Protein AF-A0A444R5M2-F1 (afdb_monomer_lite)

Secondary structure (DSSP, 8-state):
--GGGHHHHHHHHHHHHHHHHHHHT-GGGSPPPPTTS-HHHHHHHHHHHHHHHHHHHHHHHHHHHHTTSTTHHHHHHIIIIIHHHHHHHSSHHHHHHHHHHHHHHHHTTS-HHHHHHHHHHHHHHHHHHHHHHHHHHHSSSTT-S--SSIIIIIIHHS-TTTGGGHHHHHHHHHHH---HHHHHHHHHHHHHHHTT--HHHHHHTTTTT-HHHHHHHHHHHHHHHHHHHHHHHTTSSPPP-S---TTS-HHHHHHHHTTS-HHHHHHHHHHHHHHHHHHHHHHHHHHHHHHHHS--

InterPro domains:
  IPR003352 Phosphotransferase system, EIIC [PF02378] (2-221)
  IPR004501 Phosphotransferase system, EIIC component, type 3 [PS51105] (1-282)
  IPR004501 Phosphotransferase system, EIIC component, type 3 [TIGR00410] (1-292)
  IPR051088 Bacterial PTS System Sugar-Specific EIIC/EIIB [PTHR33989] (1-293)

Organism: Escherichia coli (NCBI:txid562)

Sequence (296 aa):
LGAQGLFVAVIVALITSEIFCRLARNPKITITMPAAVPPAVARSFKVLLPIFFVMVFFSALNYCLTLISPAGLNDLIYTLIQTPLKHMGTNIFAVIILGAVGNFLWVLGIHGPNTTSAIRETVFSEANLENLSWAAQHGTTWGAPYPITWTSINDAFANCGGSGMTLGLLLAIFIASKRAEYRDLAKMSFIPGIFNINEPIMFGLPIVLNPIMMVPFIMVPIVNCAIGYFFVSMEIIPPVAYAVPWTTPGPLIAFLGTGGNWLALLVGFLCLGVATMIYLPFVIAANKVNNMATNG

Radius of gyration: 24.86 Å; chains: 1; bounding box: 56×57×75 Å

pLDDT: mean 91.13, std 9.5, range [36.03, 98.75]

Structure (mmCIF, N/CA/C/O backbone):
data_AF-A0A444R5M2-F1
#
_entry.id   AF-A0A444R5M2-F1
#
loop_
_atom_site.group_PDB
_atom_site.id
_atom_site.type_symbol
_atom_site.label_atom_id
_atom_site.label_alt_id
_atom_site.label_comp_id
_atom_site.label_asym_id
_atom_site.label_entity_id
_atom_site.label_seq_id
_atom_site.pdbx_PDB_ins_code
_atom_site.Cartn_x
_atom_site.Cartn_y
_atom_site.Cartn_z
_atom_site.occupancy
_atom_site.B_iso_or_equiv
_atom_site.auth_seq_id
_atom_site.auth_comp_id
_atom_site.auth_asym_id
_atom_site.auth_atom_id
_atom_site.pdbx_PDB_model_num
ATOM 1 N N . LEU A 1 1 ? 9.682 -8.314 -19.759 1.00 57.78 1 LEU A N 1
ATOM 2 C CA . LEU A 1 1 ? 8.274 -7.902 -19.526 1.00 57.78 1 LEU A CA 1
ATOM 3 C C . LEU A 1 1 ? 7.810 -8.592 -18.247 1.00 57.78 1 LEU A C 1
ATOM 5 O O . LEU A 1 1 ? 8.114 -9.766 -18.102 1.00 57.78 1 LEU A O 1
ATOM 9 N N . GLY A 1 2 ? 7.179 -7.874 -17.314 1.00 73.81 2 GLY A N 1
ATOM 10 C CA . GLY A 1 2 ? 6.857 -8.361 -15.959 1.00 73.81 2 GLY A CA 1
ATOM 11 C C . GLY A 1 2 ? 7.386 -7.426 -14.862 1.00 73.81 2 GLY A C 1
ATOM 12 O O . GLY A 1 2 ? 8.025 -6.420 -15.175 1.00 73.81 2 GLY A O 1
ATOM 13 N N . ALA A 1 3 ? 7.149 -7.755 -13.587 1.00 72.38 3 ALA A N 1
ATOM 14 C CA . ALA A 1 3 ? 7.541 -6.911 -12.448 1.00 72.38 3 ALA A CA 1
ATOM 15 C C . ALA A 1 3 ? 9.063 -6.670 -12.345 1.00 72.38 3 ALA A C 1
ATOM 17 O O . ALA A 1 3 ? 9.498 -5.606 -11.917 1.00 72.38 3 ALA A O 1
ATOM 18 N N . GLN A 1 4 ? 9.879 -7.609 -12.829 1.00 70.88 4 GLN A N 1
ATOM 19 C CA . GLN A 1 4 ? 11.341 -7.472 -12.911 1.00 70.88 4 GLN A CA 1
ATOM 20 C C . GLN A 1 4 ? 11.818 -6.414 -13.919 1.00 70.88 4 GLN A C 1
ATOM 22 O O . GLN A 1 4 ? 12.955 -5.963 -13.869 1.00 70.88 4 GLN A O 1
ATOM 27 N N . GLY A 1 5 ? 10.957 -6.005 -14.855 1.00 76.62 5 GLY A N 1
ATOM 28 C CA . GLY A 1 5 ? 11.278 -4.979 -15.847 1.00 76.62 5 GLY A CA 1
ATOM 29 C C . GLY A 1 5 ? 10.765 -3.586 -15.490 1.00 76.62 5 GLY A C 1
ATOM 30 O O . GLY A 1 5 ? 10.976 -2.667 -16.274 1.00 76.62 5 GLY A O 1
ATOM 31 N N . LEU A 1 6 ? 10.061 -3.412 -14.365 1.00 79.94 6 LEU A N 1
ATOM 32 C CA . LEU A 1 6 ? 9.356 -2.163 -14.046 1.00 79.94 6 LEU A CA 1
ATOM 33 C C . LEU A 1 6 ? 10.337 -1.008 -13.793 1.00 79.94 6 LEU A C 1
ATOM 35 O O . LEU A 1 6 ? 10.179 0.065 -14.373 1.00 79.94 6 LEU A O 1
ATOM 39 N N . PHE A 1 7 ? 11.405 -1.243 -13.023 1.00 80.44 7 PHE A N 1
ATOM 40 C CA . PHE A 1 7 ? 12.461 -0.245 -12.810 1.00 80.44 7 PHE A CA 1
ATOM 41 C C . PHE A 1 7 ? 13.196 0.112 -14.101 1.00 80.44 7 PHE A C 1
ATOM 43 O O . PHE A 1 7 ? 13.411 1.291 -14.388 1.00 80.44 7 PHE A O 1
ATOM 50 N N . VAL A 1 8 ? 13.539 -0.900 -14.905 1.00 85.19 8 VAL A N 1
ATOM 51 C CA . VAL A 1 8 ? 14.171 -0.698 -16.214 1.00 85.19 8 VAL A CA 1
ATOM 52 C C . VAL A 1 8 ? 13.268 0.151 -17.099 1.00 85.19 8 VAL A C 1
ATOM 54 O O . VAL A 1 8 ? 13.732 1.123 -17.686 1.00 85.19 8 VAL A O 1
ATOM 57 N N . ALA A 1 9 ? 11.975 -0.171 -17.154 1.00 85.38 9 ALA A N 1
ATOM 58 C CA . ALA A 1 9 ? 11.003 0.551 -17.957 1.00 85.38 9 ALA A CA 1
ATOM 59 C C . ALA A 1 9 ? 10.903 2.022 -17.541 1.00 85.38 9 ALA A C 1
ATOM 61 O O . ALA A 1 9 ? 10.935 2.882 -18.414 1.00 85.38 9 ALA A O 1
ATOM 62 N N . VAL A 1 10 ? 10.853 2.329 -16.239 1.00 86.44 10 VAL A N 1
ATOM 63 C CA . VAL A 1 10 ? 10.807 3.718 -15.749 1.00 86.44 10 VAL A CA 1
ATOM 64 C C . VAL A 1 10 ? 12.077 4.483 -16.132 1.00 86.44 10 VAL A C 1
ATOM 66 O O . VAL A 1 10 ? 11.990 5.554 -16.734 1.00 86.44 10 VAL A O 1
ATOM 69 N N . ILE A 1 11 ? 13.259 3.931 -15.840 1.00 86.88 11 ILE A N 1
ATOM 70 C CA . ILE A 1 11 ? 14.545 4.590 -16.121 1.00 86.88 11 ILE A CA 1
ATOM 71 C C . ILE A 1 11 ? 14.724 4.796 -17.628 1.00 86.88 11 ILE A C 1
ATOM 73 O O . ILE A 1 11 ? 15.005 5.908 -18.083 1.00 86.88 11 ILE A O 1
ATOM 77 N N . VAL A 1 12 ? 14.521 3.739 -18.417 1.00 89.75 12 VAL A N 1
ATOM 78 C CA . VAL A 1 12 ? 14.667 3.787 -19.872 1.00 89.75 12 VAL A CA 1
ATOM 79 C C . VAL A 1 12 ? 13.627 4.719 -20.479 1.00 89.75 12 VAL A C 1
ATOM 81 O O . VAL A 1 12 ? 14.005 5.517 -21.329 1.00 89.75 12 VAL A O 1
ATOM 84 N N . ALA A 1 13 ? 12.364 4.707 -20.042 1.00 91.06 13 ALA A N 1
ATOM 85 C CA . ALA A 1 13 ? 11.338 5.607 -20.574 1.00 91.06 13 ALA A CA 1
ATOM 86 C C . ALA A 1 13 ? 11.661 7.083 -20.307 1.00 91.06 13 ALA A C 1
ATOM 88 O O . ALA A 1 13 ? 11.519 7.901 -21.219 1.00 91.06 13 ALA A O 1
ATOM 89 N N . LEU A 1 14 ? 12.136 7.427 -19.104 1.00 92.62 14 LEU A N 1
ATOM 90 C CA . LEU A 1 14 ? 12.527 8.799 -18.763 1.00 92.62 14 LEU A CA 1
ATOM 91 C C . LEU A 1 14 ? 13.710 9.271 -19.615 1.00 92.62 14 LEU A C 1
ATOM 93 O O . LEU A 1 14 ? 13.630 10.318 -20.260 1.00 92.62 14 LEU A O 1
ATOM 97 N N . ILE A 1 15 ? 14.780 8.473 -19.680 1.00 93.25 15 ILE A N 1
ATOM 98 C CA . ILE A 1 15 ? 15.984 8.814 -20.451 1.00 93.25 15 ILE A CA 1
ATOM 99 C C . ILE A 1 15 ? 15.666 8.866 -21.951 1.00 93.25 15 ILE A C 1
ATOM 101 O O . ILE A 1 15 ? 16.047 9.814 -22.635 1.00 93.25 15 ILE A O 1
ATOM 105 N N . THR A 1 16 ? 14.925 7.881 -22.464 1.00 94.25 16 THR A N 1
ATOM 106 C CA . THR A 1 16 ? 14.499 7.814 -23.870 1.00 94.25 16 THR A CA 1
ATOM 107 C C . THR A 1 16 ? 13.677 9.034 -24.248 1.00 94.25 16 THR A C 1
ATOM 109 O O . THR A 1 16 ? 13.954 9.657 -25.271 1.00 94.25 16 THR A O 1
ATOM 112 N N . SER A 1 17 ? 12.698 9.404 -23.419 1.00 94.31 17 SER A N 1
ATOM 113 C CA . SER A 1 17 ? 11.833 10.557 -23.678 1.00 94.31 17 SER A CA 1
ATOM 114 C C . SER A 1 17 ? 12.624 11.861 -23.683 1.00 94.31 17 SER A C 1
ATOM 116 O O . SER A 1 17 ? 12.424 12.687 -24.575 1.00 94.31 17 SER A O 1
ATOM 118 N N . GLU A 1 18 ? 13.558 12.032 -22.745 1.00 94.69 18 GLU A N 1
ATOM 119 C CA . GLU A 1 18 ? 14.403 13.225 -22.668 1.00 94.69 18 GLU A CA 1
ATOM 120 C C . GLU A 1 18 ? 15.340 13.338 -23.881 1.00 94.69 18 GLU A C 1
ATOM 122 O O . GLU A 1 18 ? 15.385 14.385 -24.536 1.00 94.69 18 GLU A O 1
ATOM 127 N N . ILE A 1 19 ? 16.039 12.254 -24.243 1.00 94.50 19 ILE A N 1
ATOM 128 C CA . ILE A 1 19 ? 16.914 12.221 -25.427 1.00 94.50 19 ILE A CA 1
ATOM 129 C C . ILE A 1 19 ? 16.092 12.489 -26.690 1.00 94.50 19 ILE A C 1
ATOM 131 O O . ILE A 1 19 ? 16.454 13.354 -27.491 1.00 94.50 19 ILE A O 1
ATOM 135 N N . PHE A 1 20 ? 14.961 11.800 -26.853 1.00 95.50 20 PHE A N 1
ATOM 136 C CA . PHE A 1 20 ? 14.073 11.982 -27.996 1.00 95.50 20 PHE A CA 1
ATOM 137 C C . PHE A 1 20 ? 13.593 13.432 -28.116 1.00 95.50 20 PHE A C 1
ATOM 139 O O . PHE A 1 20 ? 13.702 14.022 -29.191 1.00 95.50 20 PHE A O 1
ATOM 146 N N . CYS A 1 21 ? 13.116 14.039 -27.023 1.00 94.31 21 CYS A N 1
ATOM 147 C CA . CYS A 1 21 ? 12.635 15.420 -27.029 1.00 94.31 21 CYS A CA 1
ATOM 148 C C . CYS A 1 21 ? 13.740 16.410 -27.411 1.00 94.31 21 CYS A C 1
ATOM 150 O O . CYS A 1 21 ? 13.487 17.340 -28.182 1.00 94.31 21 CYS A O 1
ATOM 152 N N . ARG A 1 22 ? 14.966 16.212 -26.914 1.00 93.75 22 ARG A N 1
ATOM 153 C CA . ARG A 1 22 ? 16.117 17.053 -27.278 1.00 93.75 22 ARG A CA 1
ATOM 154 C C . ARG A 1 22 ? 16.478 16.917 -28.755 1.00 93.75 22 ARG A C 1
ATOM 156 O O . ARG A 1 22 ? 16.666 17.932 -29.424 1.00 93.75 22 ARG A O 1
ATOM 163 N N . LEU A 1 23 ? 16.525 15.692 -29.281 1.00 93.94 23 LEU A N 1
ATOM 164 C CA . LEU A 1 23 ? 16.842 15.444 -30.691 1.00 93.94 23 LEU A CA 1
ATOM 165 C C . LEU A 1 23 ? 15.744 15.963 -31.626 1.00 93.94 23 LEU A C 1
ATOM 167 O O . LEU A 1 23 ? 16.047 16.615 -32.621 1.00 93.94 23 LEU A O 1
ATOM 171 N N . ALA A 1 24 ? 14.472 15.755 -31.283 1.00 92.38 24 ALA A N 1
ATO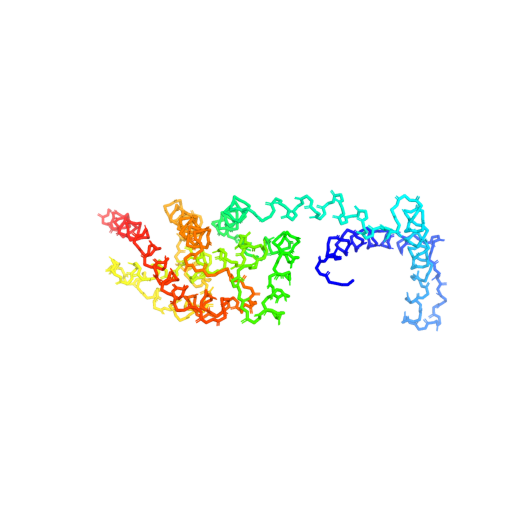M 172 C CA . ALA A 1 24 ? 13.331 16.205 -32.079 1.00 92.38 24 ALA A CA 1
ATOM 173 C C . ALA A 1 24 ? 13.171 17.737 -32.118 1.00 92.38 24 ALA A C 1
ATOM 175 O O . ALA A 1 24 ? 12.519 18.270 -33.020 1.00 92.38 24 ALA A O 1
ATOM 176 N N . ARG A 1 25 ? 13.758 18.455 -31.152 1.00 91.75 25 ARG A N 1
ATOM 177 C CA . ARG A 1 25 ? 13.830 19.926 -31.138 1.00 91.75 25 ARG A CA 1
ATOM 178 C C . ARG A 1 25 ? 15.045 20.473 -31.889 1.00 91.75 25 ARG A C 1
ATOM 180 O O . ARG A 1 25 ? 15.089 21.672 -32.145 1.00 91.75 25 ARG A O 1
ATOM 187 N N . ASN A 1 26 ? 16.017 19.632 -32.245 1.00 92.69 26 ASN A N 1
ATOM 188 C CA . ASN A 1 26 ? 17.215 20.064 -32.951 1.00 92.69 26 ASN A CA 1
ATOM 189 C C . ASN A 1 26 ? 16.977 20.072 -34.473 1.00 92.69 26 ASN A C 1
ATOM 191 O O . ASN A 1 26 ? 16.919 18.999 -35.076 1.00 92.69 26 ASN A O 1
ATOM 195 N N . PRO A 1 27 ? 16.922 21.246 -35.130 1.00 87.25 27 PRO A N 1
ATOM 196 C CA . PRO A 1 27 ? 16.632 21.332 -36.561 1.00 87.25 27 PRO A CA 1
ATOM 197 C C . PRO A 1 27 ? 17.674 20.622 -37.436 1.00 87.25 27 PRO A C 1
ATOM 199 O O . PRO A 1 27 ? 17.353 20.213 -38.547 1.00 87.25 27 PRO A O 1
ATOM 202 N N . LYS A 1 28 ? 18.904 20.425 -36.938 1.00 89.88 28 LYS A N 1
ATOM 203 C CA . LYS A 1 28 ? 19.973 19.713 -37.662 1.00 89.88 28 LYS A CA 1
ATOM 204 C C . LYS A 1 28 ? 19.735 18.208 -37.769 1.00 89.88 28 LYS A C 1
ATOM 206 O O . LYS A 1 28 ? 20.371 17.548 -38.581 1.00 89.88 28 LYS A O 1
ATOM 211 N N . ILE A 1 29 ? 18.877 17.667 -36.909 1.00 88.56 29 ILE A N 1
ATOM 212 C CA . ILE A 1 29 ? 18.624 16.230 -36.783 1.00 88.56 29 ILE A CA 1
ATOM 213 C C . ILE A 1 29 ? 17.194 15.913 -37.239 1.00 88.56 29 ILE A C 1
ATOM 215 O O . ILE A 1 29 ? 16.784 14.767 -37.220 1.00 88.56 29 ILE A O 1
ATOM 219 N N . THR A 1 30 ? 16.421 16.896 -37.702 1.00 89.56 30 THR A N 1
ATOM 220 C CA . THR A 1 30 ? 15.057 16.688 -38.205 1.00 89.56 30 THR A CA 1
ATOM 221 C C . THR A 1 30 ? 14.992 16.814 -39.720 1.00 89.56 30 THR A C 1
ATOM 223 O O . THR A 1 30 ? 15.675 17.653 -40.301 1.00 89.56 30 THR A O 1
ATOM 226 N N . ILE A 1 31 ? 14.112 16.040 -40.355 1.00 90.81 31 ILE A N 1
ATOM 227 C CA . ILE A 1 31 ? 13.845 16.152 -41.794 1.00 90.81 31 ILE A CA 1
ATOM 228 C C . ILE A 1 31 ? 12.655 17.093 -42.006 1.00 90.81 31 ILE A C 1
ATOM 230 O O . ILE A 1 31 ? 11.544 16.812 -41.551 1.00 90.81 31 ILE A O 1
ATOM 234 N N . THR A 1 32 ? 12.883 18.205 -42.704 1.00 88.44 32 THR A N 1
ATOM 235 C CA . THR A 1 32 ? 11.836 19.176 -43.051 1.00 88.44 32 THR A CA 1
ATOM 236 C C . THR A 1 32 ? 11.251 18.842 -44.417 1.00 88.44 32 THR A C 1
ATOM 238 O O . THR A 1 32 ? 11.984 18.743 -45.397 1.00 88.44 32 THR A O 1
ATOM 241 N N . MET A 1 33 ? 9.929 18.687 -44.485 1.00 91.38 33 MET A N 1
ATOM 242 C CA . MET A 1 33 ? 9.217 18.419 -45.735 1.00 91.38 33 MET A CA 1
ATOM 243 C C . MET A 1 33 ? 8.706 19.711 -46.391 1.00 91.38 33 MET A C 1
ATOM 245 O O . MET A 1 33 ? 8.393 20.666 -45.676 1.00 91.38 33 MET A O 1
ATOM 249 N N . PRO A 1 34 ? 8.581 19.754 -47.732 1.00 92.06 34 PRO A N 1
ATOM 250 C CA . PRO A 1 34 ? 7.941 20.865 -48.434 1.00 92.06 34 PRO A CA 1
ATOM 251 C C . PRO A 1 34 ? 6.491 21.086 -47.986 1.00 92.06 34 PRO A C 1
ATOM 253 O O . PRO A 1 34 ? 5.802 20.143 -47.603 1.00 92.06 34 PRO A O 1
ATOM 256 N N . ALA A 1 35 ? 5.991 22.316 -48.132 1.00 90.31 35 ALA A N 1
ATOM 257 C CA . ALA A 1 35 ? 4.628 22.690 -47.731 1.00 90.31 35 ALA A CA 1
ATOM 258 C C . ALA A 1 35 ? 3.514 21.918 -48.470 1.00 90.31 35 ALA A C 1
ATOM 260 O O . ALA A 1 35 ? 2.398 21.828 -47.972 1.00 90.31 35 ALA A O 1
ATOM 261 N N . ALA A 1 36 ? 3.818 21.342 -49.639 1.00 93.38 36 ALA A N 1
ATOM 262 C CA . ALA A 1 36 ? 2.891 20.505 -50.400 1.00 93.38 36 ALA A CA 1
ATOM 263 C C . ALA A 1 36 ? 2.635 19.127 -49.754 1.00 93.38 36 ALA A C 1
ATOM 265 O O . ALA A 1 36 ? 1.693 18.435 -50.135 1.00 93.38 36 ALA A O 1
ATOM 266 N N . VAL A 1 37 ? 3.472 18.705 -48.797 1.00 93.06 37 VAL A N 1
ATOM 267 C CA . VAL A 1 37 ? 3.349 17.401 -48.137 1.00 93.06 37 VAL A CA 1
ATOM 268 C C . VAL A 1 37 ? 2.309 17.479 -47.012 1.00 93.06 37 VAL A C 1
ATOM 270 O O . VAL A 1 37 ? 2.411 18.360 -46.155 1.00 93.06 37 VAL A O 1
ATOM 273 N N . PRO A 1 38 ? 1.341 16.542 -46.945 1.00 94.75 38 PRO A N 1
ATOM 274 C CA . PRO A 1 38 ? 0.342 16.520 -45.883 1.00 94.75 38 PRO A CA 1
ATOM 275 C C . PRO A 1 38 ? 0.955 16.547 -44.467 1.00 94.75 38 PRO A C 1
ATOM 277 O O . PRO A 1 38 ? 1.943 15.844 -44.215 1.00 94.75 38 PRO A O 1
ATOM 280 N N . PRO A 1 39 ? 0.345 17.268 -43.502 1.00 91.38 39 PRO A N 1
ATOM 281 C CA . PRO A 1 39 ? 0.914 17.460 -42.163 1.00 91.38 39 PRO A CA 1
ATOM 282 C C . PRO A 1 39 ? 1.246 16.165 -41.410 1.00 91.38 39 PRO A C 1
ATOM 284 O O . PRO A 1 39 ? 2.248 16.099 -40.698 1.00 91.38 39 PRO A O 1
ATOM 287 N N . ALA A 1 40 ? 0.431 15.118 -41.579 1.00 91.25 40 ALA A N 1
ATOM 288 C CA . ALA A 1 40 ? 0.660 13.821 -40.944 1.00 91.25 40 ALA A CA 1
ATOM 289 C C . ALA A 1 40 ? 1.975 13.169 -41.413 1.00 91.25 40 ALA A C 1
ATOM 291 O O . ALA A 1 40 ? 2.743 12.671 -40.592 1.00 91.25 40 ALA A O 1
ATOM 292 N N . VAL A 1 41 ? 2.270 13.236 -42.715 1.00 91.44 41 VAL A N 1
ATOM 293 C CA . VAL A 1 41 ? 3.500 12.684 -43.305 1.00 91.44 41 VAL A CA 1
ATOM 294 C C . VAL A 1 41 ? 4.706 13.518 -42.877 1.00 91.44 41 VAL A C 1
ATOM 296 O O . VAL A 1 41 ? 5.702 12.967 -42.408 1.00 91.44 41 VAL A O 1
ATOM 299 N N . ALA A 1 42 ? 4.596 14.848 -42.945 1.00 90.94 42 ALA A N 1
ATOM 300 C CA . ALA A 1 42 ? 5.658 15.752 -42.506 1.00 90.94 42 ALA A CA 1
ATOM 301 C C . ALA A 1 42 ? 6.046 15.522 -41.032 1.00 90.94 42 ALA A C 1
ATOM 303 O O . ALA A 1 42 ? 7.233 15.507 -40.697 1.00 90.94 42 ALA A O 1
ATOM 304 N N . ARG A 1 43 ? 5.064 15.273 -40.151 1.00 90.31 43 ARG A N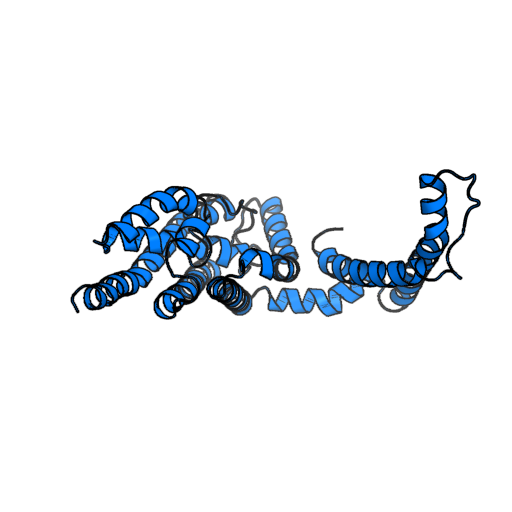 1
ATOM 305 C CA . ARG A 1 43 ? 5.306 14.979 -38.731 1.00 90.31 43 ARG A CA 1
ATOM 306 C C . ARG A 1 43 ? 6.109 13.692 -38.528 1.00 90.31 43 ARG A C 1
ATOM 308 O O . ARG A 1 43 ? 7.027 13.701 -37.711 1.00 90.31 43 ARG A O 1
ATOM 315 N N . SER A 1 44 ? 5.798 12.623 -39.260 1.00 92.56 44 SER A N 1
ATOM 316 C CA . SER A 1 44 ? 6.518 11.345 -39.160 1.00 92.56 44 SER A CA 1
ATOM 317 C C . SER A 1 44 ? 7.980 11.469 -39.598 1.00 92.56 44 SER A C 1
ATOM 319 O O . SER A 1 44 ? 8.875 11.016 -38.888 1.00 92.56 44 SER A O 1
ATOM 321 N N . PHE A 1 45 ? 8.249 12.150 -40.716 1.00 92.12 45 PHE A N 1
ATOM 322 C CA . PHE A 1 45 ? 9.624 12.350 -41.194 1.00 92.12 45 PHE A CA 1
ATOM 323 C C . PHE A 1 45 ? 10.444 13.271 -40.290 1.00 92.12 45 PHE A C 1
ATOM 325 O O . PHE A 1 45 ? 11.631 13.021 -40.077 1.00 92.12 45 PHE A O 1
ATOM 332 N N . LYS A 1 46 ? 9.813 14.286 -39.687 1.00 92.69 46 LYS A N 1
ATOM 333 C CA . LYS A 1 46 ? 10.480 15.182 -38.735 1.00 92.69 46 LYS A CA 1
ATOM 334 C C . LYS A 1 46 ? 11.127 14.418 -37.576 1.00 92.69 46 LYS A C 1
ATOM 336 O O . LYS A 1 46 ? 12.214 14.788 -37.144 1.00 92.69 46 LYS A O 1
ATOM 341 N N . VAL A 1 47 ? 10.477 13.360 -37.089 1.00 94.19 47 VAL A N 1
ATOM 342 C CA . VAL A 1 47 ? 10.944 12.564 -35.941 1.00 94.19 47 VAL A CA 1
ATOM 343 C C . VAL A 1 47 ? 11.708 11.295 -36.329 1.00 94.19 47 VAL A C 1
ATOM 345 O O . VAL A 1 47 ? 12.227 10.623 -35.443 1.00 94.19 47 VAL A O 1
ATOM 348 N N . LEU A 1 48 ? 11.846 10.989 -37.624 1.00 94.50 48 LEU A N 1
ATOM 349 C CA . LEU A 1 48 ? 12.472 9.755 -38.111 1.00 94.50 48 LEU A CA 1
ATOM 350 C C . LEU A 1 48 ? 13.919 9.585 -37.619 1.00 94.50 48 LEU A C 1
ATOM 352 O O . LEU A 1 48 ? 14.256 8.568 -37.016 1.00 94.50 48 LEU A O 1
ATOM 356 N N . LEU A 1 49 ? 14.764 10.593 -37.844 1.00 94.19 49 LEU A N 1
ATOM 357 C CA . LEU A 1 49 ? 16.161 10.587 -37.403 1.00 94.19 49 LEU A CA 1
ATOM 358 C C . LEU A 1 49 ? 16.295 10.603 -35.867 1.00 94.19 49 LEU A C 1
ATOM 360 O O . LEU A 1 49 ? 17.071 9.799 -35.352 1.00 94.19 49 LEU A O 1
ATOM 364 N N . PRO A 1 50 ? 15.534 11.418 -35.103 1.00 94.44 50 PRO A N 1
ATOM 365 C CA . PRO A 1 50 ? 15.492 11.312 -33.647 1.00 94.44 50 PRO A CA 1
ATOM 366 C C . PRO A 1 50 ? 15.179 9.897 -33.146 1.00 94.44 50 PRO A C 1
ATOM 368 O O . PRO A 1 50 ? 15.884 9.404 -32.269 1.00 94.44 50 PRO A O 1
ATOM 371 N N . ILE A 1 51 ? 14.173 9.224 -33.720 1.00 94.50 51 ILE A N 1
ATOM 372 C CA . ILE A 1 51 ? 13.830 7.836 -33.367 1.00 94.50 51 ILE A CA 1
ATOM 373 C C . ILE A 1 51 ? 14.998 6.902 -33.690 1.00 94.50 51 ILE A C 1
ATOM 375 O O . ILE A 1 51 ? 15.401 6.112 -32.838 1.00 94.50 51 ILE A O 1
ATOM 379 N N . PHE A 1 52 ? 15.574 7.013 -34.890 1.00 94.69 52 PHE A N 1
ATOM 380 C CA . PHE A 1 52 ? 16.718 6.204 -35.307 1.00 94.69 52 PHE A CA 1
ATOM 381 C C . PHE A 1 52 ? 17.897 6.323 -34.332 1.00 94.69 52 PHE A C 1
ATOM 383 O O . PHE A 1 52 ? 18.383 5.308 -33.839 1.00 94.69 52 PHE A O 1
ATOM 390 N N . PHE A 1 53 ? 18.322 7.543 -33.994 1.00 94.31 53 PHE A N 1
ATOM 391 C CA . PHE A 1 53 ? 19.452 7.754 -33.087 1.00 94.31 53 PHE A CA 1
ATOM 392 C C . PHE A 1 53 ? 19.181 7.240 -31.675 1.00 94.31 53 PHE A C 1
ATOM 394 O O . PHE A 1 53 ? 20.071 6.654 -31.066 1.00 94.31 53 PHE A O 1
ATOM 401 N N . VAL A 1 54 ? 17.958 7.409 -31.170 1.00 94.81 54 VAL A N 1
ATOM 402 C CA . VAL A 1 54 ? 17.546 6.845 -29.879 1.00 94.81 54 VAL A CA 1
ATOM 403 C C . VAL A 1 54 ? 17.625 5.316 -29.901 1.00 94.81 54 VAL A C 1
ATOM 405 O O . VAL A 1 54 ? 18.223 4.726 -29.002 1.00 94.81 54 VAL A O 1
ATOM 408 N N . MET A 1 55 ? 17.079 4.668 -30.936 1.00 94.31 55 MET A N 1
ATOM 409 C CA . MET A 1 55 ? 17.117 3.206 -31.064 1.00 94.31 55 MET A CA 1
ATOM 410 C C . MET A 1 55 ? 18.549 2.682 -31.168 1.00 94.31 55 MET A C 1
ATOM 412 O O . MET A 1 55 ? 18.898 1.724 -30.479 1.00 94.31 55 MET A O 1
ATOM 416 N N . VAL A 1 56 ? 19.387 3.318 -31.991 1.00 94.94 56 VAL A N 1
ATOM 417 C CA . VAL A 1 56 ? 20.801 2.946 -32.142 1.00 94.94 56 VAL A CA 1
ATOM 418 C C . VAL A 1 56 ? 21.550 3.135 -30.829 1.00 94.94 56 VAL A C 1
ATOM 420 O O . VAL A 1 56 ? 22.279 2.235 -30.424 1.00 94.94 56 VAL A O 1
ATOM 423 N N . PHE A 1 57 ? 21.339 4.253 -30.131 1.00 93.88 57 PHE A N 1
ATOM 424 C CA . PHE A 1 57 ? 21.973 4.521 -28.843 1.00 93.88 57 PHE A CA 1
ATOM 425 C C . PHE A 1 57 ? 21.640 3.443 -27.807 1.00 93.88 57 PHE A C 1
ATOM 427 O O . PHE A 1 57 ? 22.555 2.854 -27.238 1.00 93.88 57 PHE A O 1
ATOM 434 N N . PHE A 1 58 ? 20.356 3.135 -27.593 1.00 92.31 58 PHE A N 1
ATOM 435 C CA . PHE A 1 58 ? 19.963 2.116 -26.612 1.00 92.31 58 PHE A CA 1
ATOM 436 C C . PHE A 1 58 ? 20.367 0.699 -27.030 1.00 92.31 58 PHE A C 1
ATOM 438 O O . PHE A 1 58 ? 20.731 -0.100 -26.169 1.00 92.31 58 PHE A O 1
ATOM 445 N N . SER A 1 59 ? 20.367 0.393 -28.330 1.00 91.75 59 SER A N 1
ATOM 446 C CA . SER A 1 59 ? 20.833 -0.905 -28.836 1.00 91.75 59 SER A CA 1
ATOM 447 C C . SER A 1 59 ? 22.337 -1.078 -28.625 1.00 91.75 59 SER A C 1
ATOM 449 O O . SER A 1 59 ? 22.769 -2.108 -28.112 1.00 91.75 59 SER A O 1
ATOM 451 N N . ALA A 1 60 ? 23.131 -0.055 -28.957 1.00 92.88 60 ALA A N 1
ATOM 452 C CA . ALA A 1 60 ? 24.574 -0.054 -28.744 1.00 92.88 60 ALA A CA 1
ATOM 453 C C . ALA A 1 60 ? 24.919 -0.086 -27.250 1.00 92.88 60 ALA A C 1
ATOM 455 O O . ALA A 1 60 ? 25.766 -0.871 -26.838 1.00 92.88 60 ALA A O 1
ATOM 456 N N . LEU A 1 61 ? 24.222 0.704 -26.428 1.00 90.81 61 LEU A N 1
ATOM 457 C CA . LEU A 1 61 ? 24.377 0.689 -24.975 1.00 90.81 61 LEU A CA 1
ATOM 458 C C . LEU A 1 61 ? 24.096 -0.705 -24.408 1.00 90.81 61 LEU A C 1
ATOM 460 O O . LEU A 1 61 ? 24.921 -1.232 -23.667 1.00 90.81 61 LEU A O 1
ATOM 464 N N . ASN A 1 62 ? 22.967 -1.319 -24.773 1.00 89.38 62 ASN A N 1
ATOM 465 C CA . ASN A 1 62 ? 22.630 -2.655 -24.296 1.00 89.38 62 ASN A CA 1
ATOM 466 C C . ASN A 1 62 ? 23.665 -3.690 -24.754 1.00 89.38 62 ASN A C 1
ATOM 468 O O . ASN A 1 62 ? 24.094 -4.499 -23.941 1.00 89.38 62 ASN A O 1
ATOM 472 N N . TYR A 1 63 ? 24.126 -3.625 -26.007 1.00 89.94 63 TYR A N 1
ATOM 473 C CA . TYR A 1 63 ? 25.194 -4.496 -26.503 1.00 89.94 63 TYR A CA 1
ATOM 474 C C . TYR A 1 63 ? 26.496 -4.328 -25.704 1.00 89.94 63 TYR A C 1
ATOM 476 O O . TYR A 1 63 ? 27.057 -5.311 -25.228 1.00 89.94 63 TYR A O 1
ATOM 484 N N . CYS A 1 64 ? 26.950 -3.096 -25.467 1.00 89.88 64 CYS A N 1
ATOM 485 C CA . CYS A 1 64 ? 28.137 -2.849 -24.645 1.00 89.88 64 CYS A CA 1
ATOM 486 C C . CYS A 1 64 ? 27.969 -3.393 -23.219 1.00 89.88 64 CYS A C 1
ATOM 488 O O . CYS A 1 64 ? 28.905 -3.962 -22.664 1.00 89.88 64 CYS A O 1
ATOM 490 N N . LEU A 1 65 ? 26.776 -3.265 -22.636 1.00 88.38 65 LEU A N 1
ATOM 491 C CA . LEU A 1 65 ? 26.484 -3.804 -21.308 1.00 88.38 65 LEU A CA 1
ATOM 492 C C . LEU A 1 65 ? 26.463 -5.335 -21.289 1.00 88.38 65 LEU A C 1
ATOM 494 O O . LEU A 1 65 ? 26.864 -5.910 -20.279 1.00 88.38 65 LEU A O 1
ATOM 498 N N . THR A 1 66 ? 26.099 -5.997 -22.396 1.00 87.50 66 THR A N 1
ATOM 499 C CA . THR A 1 66 ? 26.183 -7.468 -22.488 1.00 87.50 66 THR A CA 1
ATOM 500 C C . THR A 1 66 ? 27.602 -8.020 -22.354 1.00 87.50 66 THR A C 1
ATOM 502 O O . THR A 1 66 ? 27.773 -9.181 -21.995 1.00 87.50 66 THR A O 1
ATOM 505 N N . LEU A 1 67 ? 28.626 -7.183 -22.561 1.00 87.00 67 LEU A N 1
ATOM 506 C CA . LEU A 1 67 ? 30.030 -7.560 -22.358 1.00 87.00 67 LEU A CA 1
ATOM 507 C C . LEU A 1 67 ? 30.406 -7.701 -20.873 1.00 87.00 67 LEU A C 1
ATOM 509 O O . LEU A 1 67 ? 31.429 -8.305 -20.564 1.00 87.00 67 LEU A O 1
ATOM 513 N N . ILE A 1 68 ? 29.608 -7.127 -19.966 1.00 84.62 68 ILE A N 1
ATOM 514 C CA . ILE A 1 68 ? 29.860 -7.107 -18.515 1.00 84.62 68 ILE A CA 1
ATOM 515 C C . ILE A 1 68 ? 28.771 -7.886 -17.759 1.00 84.62 68 ILE A C 1
ATOM 517 O O . ILE A 1 68 ? 29.072 -8.597 -16.806 1.00 84.62 68 ILE A O 1
ATOM 521 N N . SER A 1 69 ? 27.511 -7.781 -18.191 1.00 83.31 69 SER A N 1
ATOM 522 C CA . SER A 1 69 ? 26.358 -8.506 -17.645 1.00 83.31 69 SER A CA 1
ATOM 523 C C . SER A 1 69 ? 25.695 -9.300 -18.779 1.00 83.31 69 SER A C 1
ATOM 525 O O . SER A 1 69 ? 25.127 -8.684 -19.678 1.00 83.31 69 SER A O 1
ATOM 527 N N . PRO A 1 70 ? 25.728 -10.647 -18.777 1.00 79.12 70 PRO A N 1
ATOM 528 C CA . PRO A 1 70 ? 25.275 -11.468 -19.910 1.00 79.12 70 PRO A CA 1
ATOM 529 C C . PRO A 1 70 ? 23.828 -11.221 -20.366 1.00 79.12 70 PRO A C 1
ATOM 531 O O . PRO A 1 70 ? 23.505 -11.429 -21.533 1.00 79.12 70 PRO A O 1
ATOM 534 N N . ALA A 1 71 ? 22.957 -10.759 -19.466 1.00 80.19 71 ALA A N 1
ATOM 535 C CA . ALA A 1 71 ? 21.559 -10.437 -19.759 1.00 80.19 71 ALA A CA 1
ATOM 536 C C . ALA A 1 71 ? 21.310 -8.929 -20.019 1.00 80.19 71 ALA A C 1
ATOM 538 O O . ALA A 1 71 ? 20.166 -8.488 -20.181 1.00 80.19 71 ALA A O 1
ATOM 539 N N . GLY A 1 72 ? 22.382 -8.142 -20.141 1.00 85.75 72 GLY A N 1
ATOM 540 C CA . GLY A 1 72 ? 22.372 -6.755 -20.597 1.00 85.75 72 GLY A CA 1
ATOM 541 C C . GLY A 1 72 ? 21.828 -5.765 -19.568 1.00 85.75 72 GLY A C 1
ATOM 542 O O . GLY A 1 72 ? 21.907 -5.962 -18.357 1.00 85.75 72 GLY A O 1
ATOM 543 N N . LEU A 1 73 ? 21.257 -4.663 -20.060 1.00 83.81 73 LEU A N 1
ATOM 544 C CA . LEU A 1 73 ? 20.793 -3.551 -19.225 1.00 83.81 73 LEU A CA 1
ATOM 545 C C . LEU A 1 73 ? 19.740 -3.975 -18.189 1.00 83.81 73 LEU A C 1
ATOM 547 O O . LEU A 1 73 ? 19.720 -3.436 -17.084 1.00 83.81 73 LEU A O 1
ATOM 551 N N . ASN A 1 74 ? 18.872 -4.929 -18.542 1.00 84.25 74 ASN A N 1
ATOM 552 C CA . ASN A 1 74 ? 17.827 -5.405 -17.636 1.00 84.25 74 ASN A CA 1
ATOM 553 C C . ASN A 1 74 ? 18.423 -6.061 -16.390 1.00 84.25 74 ASN A C 1
ATOM 555 O O . ASN A 1 74 ? 18.025 -5.722 -15.283 1.00 84.25 74 ASN A O 1
ATOM 559 N N . ASP A 1 75 ? 19.394 -6.953 -16.573 1.00 83.81 75 ASP A N 1
ATOM 560 C CA . ASP A 1 75 ? 20.044 -7.669 -15.476 1.00 83.81 75 ASP A CA 1
ATOM 561 C C . ASP A 1 75 ? 20.887 -6.738 -14.604 1.00 83.81 75 ASP A C 1
ATOM 563 O O . ASP A 1 75 ? 20.823 -6.799 -13.379 1.00 83.81 75 ASP A O 1
ATOM 567 N N . LEU A 1 76 ? 21.594 -5.785 -15.211 1.00 85.38 76 LEU A N 1
ATOM 568 C CA . LEU A 1 76 ? 22.388 -4.815 -14.460 1.00 85.38 76 LEU A CA 1
ATOM 569 C C . LEU A 1 76 ? 21.521 -3.893 -13.584 1.00 85.38 76 LEU A C 1
ATOM 571 O O . LEU A 1 76 ? 21.826 -3.678 -12.413 1.00 85.38 76 LEU A O 1
ATOM 575 N N . ILE A 1 77 ? 20.408 -3.373 -14.111 1.00 84.88 77 ILE A N 1
ATOM 576 C CA . ILE A 1 77 ? 19.456 -2.589 -13.303 1.00 84.88 77 ILE A CA 1
ATOM 577 C C . ILE A 1 77 ? 18.794 -3.477 -12.245 1.00 84.88 77 ILE A C 1
ATOM 579 O O . ILE A 1 77 ? 18.619 -3.051 -11.100 1.00 84.88 77 ILE A O 1
ATOM 583 N N . TYR A 1 78 ? 18.437 -4.708 -12.606 1.00 83.56 78 TYR A N 1
ATOM 584 C CA . TYR A 1 78 ? 17.794 -5.633 -11.688 1.00 83.56 78 TYR A CA 1
ATOM 585 C C . TYR A 1 78 ? 18.695 -5.976 -10.490 1.00 83.56 78 TYR A C 1
ATOM 587 O O . TYR A 1 78 ? 18.265 -5.915 -9.338 1.00 83.56 78 TYR A O 1
ATOM 595 N N . THR A 1 79 ? 19.967 -6.274 -10.738 1.00 84.06 79 THR A N 1
ATOM 596 C CA . THR A 1 79 ? 20.941 -6.634 -9.698 1.00 84.06 79 THR A CA 1
ATOM 597 C C . THR A 1 79 ? 21.362 -5.436 -8.850 1.00 84.06 79 THR A C 1
ATOM 599 O O . THR A 1 79 ? 21.415 -5.550 -7.627 1.00 84.06 79 THR A O 1
ATOM 602 N N . LEU A 1 80 ? 21.626 -4.278 -9.464 1.00 85.50 80 LEU A N 1
ATOM 603 C CA . LEU A 1 80 ? 22.169 -3.113 -8.754 1.00 85.50 80 LEU A CA 1
ATOM 604 C C . LEU A 1 80 ? 21.109 -2.248 -8.067 1.00 85.50 80 LEU A C 1
ATOM 606 O O . LEU A 1 80 ? 21.421 -1.578 -7.085 1.00 85.50 80 LEU A O 1
ATOM 610 N N . ILE A 1 81 ? 19.879 -2.219 -8.588 1.00 83.94 81 ILE A N 1
ATOM 611 C CA . ILE A 1 81 ? 18.824 -1.313 -8.110 1.00 83.94 81 ILE A CA 1
ATOM 612 C C . ILE A 1 81 ? 17.644 -2.109 -7.561 1.00 83.94 81 ILE A C 1
ATOM 614 O O . ILE A 1 81 ? 17.281 -1.946 -6.396 1.00 83.94 81 ILE A O 1
ATOM 618 N N . GLN A 1 82 ? 17.049 -2.984 -8.375 1.00 81.94 82 GLN A N 1
ATOM 619 C CA . GLN A 1 82 ? 15.803 -3.653 -7.996 1.00 81.94 82 GLN A CA 1
ATOM 620 C C . GLN A 1 82 ? 15.996 -4.644 -6.845 1.00 81.94 82 GLN A C 1
ATOM 622 O O . GLN A 1 82 ? 15.206 -4.641 -5.906 1.00 81.94 82 GLN A O 1
ATOM 627 N N . THR A 1 83 ? 17.062 -5.444 -6.863 1.00 83.12 83 THR A N 1
ATOM 628 C CA . THR A 1 83 ? 17.319 -6.465 -5.839 1.00 83.12 83 THR A CA 1
ATOM 629 C C . THR A 1 83 ? 17.542 -5.849 -4.449 1.00 83.12 83 THR A C 1
ATOM 631 O O . THR A 1 83 ? 16.858 -6.276 -3.514 1.00 83.12 83 THR A O 1
ATOM 634 N N . PRO A 1 84 ? 18.408 -4.831 -4.258 1.00 82.75 84 PRO A N 1
ATOM 635 C CA . PRO A 1 84 ? 18.531 -4.153 -2.967 1.00 82.75 84 PRO A CA 1
ATOM 636 C C . PRO A 1 84 ? 17.212 -3.531 -2.500 1.00 82.75 84 PRO A C 1
ATOM 638 O O . PRO A 1 84 ? 16.831 -3.692 -1.341 1.00 82.75 84 PRO A O 1
ATOM 641 N N . LEU A 1 85 ? 16.475 -2.875 -3.404 1.00 79.75 85 LEU A N 1
ATOM 642 C CA . LEU A 1 85 ? 15.198 -2.242 -3.067 1.00 79.75 85 LEU A CA 1
ATOM 643 C C . LEU A 1 85 ? 14.114 -3.255 -2.701 1.00 79.75 85 LEU A C 1
ATOM 645 O O . LEU A 1 85 ? 13.351 -2.997 -1.775 1.00 79.75 85 LEU A O 1
ATOM 649 N N . LYS A 1 86 ? 14.069 -4.416 -3.358 1.00 79.50 86 LYS A N 1
ATOM 650 C CA . LYS A 1 86 ? 13.164 -5.517 -3.013 1.00 79.50 86 LYS A CA 1
ATOM 651 C C . LYS A 1 86 ? 13.432 -6.018 -1.596 1.00 79.50 86 LYS A C 1
ATOM 653 O O . LYS A 1 86 ? 12.501 -6.085 -0.802 1.00 79.50 86 LYS A O 1
ATOM 658 N N . HIS A 1 87 ? 14.695 -6.279 -1.246 1.00 79.88 87 HIS A N 1
ATOM 659 C CA . HIS A 1 87 ? 15.072 -6.692 0.114 1.00 79.88 87 HIS A CA 1
ATOM 660 C C . HIS A 1 87 ? 14.730 -5.623 1.162 1.00 79.88 87 HIS A C 1
ATOM 662 O O . HIS A 1 87 ? 14.274 -5.942 2.261 1.00 79.88 87 HIS A O 1
ATOM 668 N N . MET A 1 88 ? 14.916 -4.343 0.823 1.00 77.69 88 MET A N 1
ATOM 669 C CA . MET A 1 88 ? 14.475 -3.236 1.674 1.00 77.69 88 MET A CA 1
ATOM 670 C C . MET A 1 88 ? 12.948 -3.141 1.764 1.00 77.69 88 MET A C 1
ATOM 672 O O . MET A 1 88 ? 12.433 -2.734 2.798 1.00 77.69 88 MET A O 1
ATOM 676 N N . GLY A 1 89 ? 12.229 -3.495 0.702 1.00 76.06 89 GLY A N 1
ATOM 677 C CA . GLY A 1 89 ? 10.774 -3.467 0.628 1.00 76.06 89 GLY A CA 1
ATOM 678 C C . GLY A 1 89 ? 10.112 -4.563 1.447 1.00 76.06 89 GLY A C 1
ATOM 679 O O . GLY A 1 89 ? 9.085 -4.323 2.072 1.00 76.06 89 GLY A O 1
ATOM 680 N N . THR A 1 90 ? 10.710 -5.748 1.514 1.00 82.31 90 THR A N 1
ATOM 681 C CA . THR A 1 90 ? 10.139 -6.920 2.196 1.00 82.31 90 THR A CA 1
ATOM 682 C C . THR A 1 90 ? 10.397 -6.919 3.706 1.00 82.31 90 THR A C 1
ATOM 684 O O . THR A 1 90 ? 10.699 -7.955 4.297 1.00 82.31 90 THR A O 1
ATOM 687 N N . ASN A 1 91 ? 10.315 -5.754 4.350 1.00 88.56 91 ASN A N 1
ATOM 688 C CA . ASN A 1 91 ? 10.345 -5.632 5.803 1.00 88.56 91 ASN A CA 1
ATOM 689 C C . ASN A 1 91 ? 9.236 -4.698 6.300 1.00 88.56 91 ASN A C 1
ATOM 691 O O . ASN A 1 91 ? 8.715 -3.846 5.577 1.00 88.56 91 ASN A O 1
ATOM 695 N N . ILE A 1 92 ? 8.882 -4.856 7.573 1.00 94.44 92 ILE A N 1
ATOM 696 C CA . ILE A 1 92 ? 7.771 -4.123 8.182 1.00 94.44 92 ILE A CA 1
ATOM 697 C C . ILE A 1 92 ? 8.018 -2.611 8.256 1.00 94.44 92 ILE A C 1
ATOM 699 O O . ILE A 1 92 ? 7.079 -1.827 8.122 1.00 94.44 92 ILE A O 1
ATOM 703 N N . PHE A 1 93 ? 9.272 -2.178 8.410 1.00 93.38 93 PHE A N 1
ATOM 704 C CA . PHE A 1 93 ? 9.606 -0.759 8.501 1.00 93.38 93 PHE A CA 1
ATOM 705 C C . PHE A 1 93 ? 9.329 -0.029 7.190 1.00 93.38 93 PHE A C 1
ATOM 707 O O . PHE A 1 93 ? 8.765 1.060 7.225 1.00 93.38 93 PHE A O 1
ATOM 714 N N . ALA A 1 94 ? 9.647 -0.629 6.041 1.00 92.31 94 ALA A N 1
ATOM 715 C CA . ALA A 1 94 ? 9.343 -0.042 4.739 1.00 92.31 94 ALA A CA 1
ATOM 716 C C . ALA A 1 94 ? 7.835 0.161 4.548 1.00 92.31 94 ALA A C 1
ATOM 718 O O . ALA A 1 94 ? 7.407 1.238 4.129 1.00 92.31 94 ALA A O 1
ATOM 719 N N . VAL A 1 95 ? 7.024 -0.833 4.924 1.00 95.00 95 VAL A N 1
ATOM 720 C CA . VAL A 1 95 ? 5.558 -0.742 4.858 1.00 95.00 95 VAL A CA 1
ATOM 721 C C . VAL A 1 95 ? 5.028 0.363 5.779 1.00 95.00 95 VAL A C 1
ATOM 723 O O . VAL A 1 95 ? 4.248 1.209 5.339 1.00 95.00 95 VAL A O 1
ATOM 726 N N . ILE A 1 96 ? 5.475 0.389 7.038 1.00 95.62 96 ILE A N 1
ATOM 727 C CA . ILE A 1 96 ? 5.041 1.378 8.036 1.00 95.62 96 ILE A CA 1
ATOM 728 C C . ILE A 1 96 ? 5.452 2.796 7.630 1.00 95.62 96 ILE A C 1
ATOM 730 O O . ILE A 1 96 ? 4.618 3.698 7.665 1.00 95.62 96 ILE A O 1
ATOM 734 N N . ILE A 1 97 ? 6.710 3.003 7.229 1.00 94.38 97 ILE A N 1
ATOM 735 C CA . ILE A 1 97 ? 7.228 4.321 6.841 1.00 94.38 97 ILE A CA 1
ATOM 736 C C . ILE A 1 97 ? 6.490 4.828 5.604 1.00 94.38 97 ILE A C 1
ATOM 738 O O . ILE A 1 97 ? 6.018 5.963 5.604 1.00 94.38 97 ILE A O 1
ATOM 742 N N . LEU A 1 98 ? 6.335 3.994 4.571 1.00 94.12 98 LEU A N 1
ATOM 743 C CA . LEU A 1 98 ? 5.644 4.402 3.350 1.00 94.12 98 LEU A CA 1
ATOM 744 C C . LEU A 1 98 ? 4.162 4.714 3.616 1.00 94.12 98 LEU A C 1
ATOM 746 O O . LEU A 1 98 ? 3.638 5.698 3.090 1.00 94.12 98 LEU A O 1
ATOM 750 N N . GLY A 1 99 ? 3.502 3.926 4.471 1.00 94.94 99 GLY A N 1
ATOM 751 C CA . GLY A 1 99 ? 2.122 4.169 4.892 1.00 94.94 99 GLY A CA 1
ATOM 752 C C . GLY A 1 99 ? 1.977 5.460 5.698 1.00 94.94 99 GLY A C 1
ATOM 753 O O . GLY A 1 99 ? 1.086 6.265 5.425 1.00 94.94 99 GLY A O 1
ATOM 754 N N . ALA A 1 100 ? 2.887 5.705 6.641 1.00 95.62 100 ALA A N 1
ATOM 755 C CA . ALA A 1 100 ? 2.917 6.929 7.435 1.00 95.62 100 ALA A CA 1
ATOM 756 C C . ALA A 1 100 ? 3.158 8.170 6.564 1.00 95.62 100 ALA A C 1
ATOM 758 O O . ALA A 1 100 ? 2.453 9.162 6.730 1.00 95.62 100 ALA A O 1
ATOM 759 N N . VAL A 1 101 ? 4.080 8.104 5.595 1.00 95.56 101 VAL A N 1
ATOM 760 C CA . VAL A 1 101 ? 4.307 9.182 4.617 1.00 95.56 101 VAL A CA 1
ATOM 761 C C . VAL A 1 101 ? 3.051 9.430 3.782 1.00 95.56 101 VAL A C 1
ATOM 763 O O . VAL A 1 101 ? 2.640 10.579 3.636 1.00 95.56 101 VAL A O 1
ATOM 766 N N . GLY A 1 102 ? 2.399 8.377 3.281 1.00 95.31 102 GLY A N 1
ATOM 767 C CA . GLY A 1 102 ? 1.144 8.506 2.534 1.00 95.31 102 GLY A CA 1
ATOM 768 C C . GLY A 1 102 ? 0.043 9.191 3.351 1.00 95.31 102 GLY A C 1
ATOM 769 O O . GLY A 1 102 ? -0.594 10.131 2.878 1.00 95.31 102 GLY A O 1
ATOM 770 N N . ASN A 1 103 ? -0.149 8.784 4.604 1.00 94.88 103 ASN A N 1
ATOM 771 C CA . ASN A 1 103 ? -1.141 9.406 5.483 1.00 94.88 103 ASN A CA 1
ATOM 772 C C . ASN A 1 103 ? -0.753 10.839 5.877 1.00 94.88 103 ASN A C 1
ATOM 774 O O . ASN A 1 103 ? -1.614 11.709 5.971 1.00 94.88 103 ASN A O 1
ATOM 778 N N . PHE A 1 104 ? 0.536 11.124 6.051 1.00 94.81 104 PHE A N 1
ATOM 779 C CA . PHE A 1 104 ? 1.009 12.480 6.312 1.00 94.81 104 PHE A CA 1
ATOM 780 C C . PHE A 1 104 ? 0.735 13.421 5.130 1.00 94.81 104 PHE A C 1
ATOM 782 O O . PHE A 1 104 ? 0.240 14.527 5.333 1.00 94.81 104 PHE A O 1
ATOM 789 N N . LEU A 1 105 ? 0.965 12.971 3.891 1.00 94.19 105 LEU A N 1
ATOM 790 C CA . LEU A 1 105 ? 0.613 13.735 2.688 1.00 94.19 105 LEU A CA 1
ATOM 791 C C . LEU A 1 105 ? -0.883 14.075 2.647 1.00 94.19 105 LEU A C 1
ATOM 793 O O . LEU A 1 105 ? -1.241 15.212 2.339 1.00 94.19 105 LEU A O 1
ATOM 797 N N . TRP A 1 106 ? -1.745 13.134 3.043 1.00 91.88 106 TRP A N 1
ATOM 798 C CA . TRP A 1 106 ? -3.189 13.365 3.158 1.00 91.88 106 TRP A CA 1
ATOM 799 C C . TRP A 1 106 ? -3.541 14.481 4.134 1.00 91.88 106 TRP A C 1
ATOM 801 O O . TRP A 1 106 ? -4.412 15.298 3.842 1.00 91.88 106 TRP A O 1
ATOM 811 N N . VAL A 1 107 ? -2.844 14.559 5.268 1.00 89.88 107 VAL A N 1
ATOM 812 C CA . VAL A 1 107 ? -3.040 15.639 6.246 1.00 89.88 107 VAL A CA 1
ATOM 813 C C . VAL A 1 107 ? -2.678 17.004 5.651 1.00 89.88 107 VAL A C 1
ATOM 815 O O . VAL A 1 107 ? -3.281 18.008 6.027 1.00 89.88 107 VAL A O 1
ATOM 818 N N . LEU A 1 108 ? -1.762 17.046 4.680 1.00 90.81 108 LEU A N 1
ATOM 819 C CA . LEU A 1 108 ? -1.413 18.247 3.911 1.00 90.81 108 LEU A CA 1
ATOM 820 C C . LEU A 1 108 ? -2.345 18.505 2.709 1.00 90.81 108 LEU A C 1
ATOM 822 O O . LEU A 1 108 ? -2.120 19.453 1.961 1.00 90.81 108 LEU A O 1
ATOM 826 N N . GLY A 1 109 ? -3.373 17.676 2.497 1.00 88.06 109 GLY A N 1
ATOM 827 C CA . GLY A 1 109 ? -4.301 17.784 1.366 1.00 88.06 109 GLY A CA 1
ATOM 828 C C . GLY A 1 109 ? -3.800 17.152 0.061 1.00 88.06 109 GLY A C 1
ATOM 829 O O . GLY A 1 109 ? -4.420 17.334 -0.985 1.00 88.06 109 GLY A O 1
ATOM 830 N N . ILE A 1 110 ? -2.695 16.403 0.101 1.00 91.75 110 ILE A N 1
ATOM 831 C CA . ILE A 1 110 ? -2.153 15.662 -1.044 1.00 91.75 110 ILE A CA 1
ATOM 832 C C . ILE A 1 110 ? -2.637 14.215 -0.960 1.00 91.75 110 ILE A C 1
ATOM 834 O O . ILE A 1 110 ? -2.495 13.566 0.072 1.00 91.75 110 ILE A O 1
ATOM 838 N N . HIS A 1 111 ? -3.177 13.672 -2.050 1.00 91.88 111 HIS A N 1
ATOM 839 C CA . HIS A 1 111 ? -3.726 12.316 -2.054 1.00 91.88 111 HIS A CA 1
ATOM 840 C C . HIS A 1 111 ? -2.628 11.240 -1.912 1.00 91.88 111 HIS A C 1
ATOM 842 O O . HIS A 1 111 ? -2.128 10.696 -2.900 1.00 91.88 111 HIS A O 1
ATOM 848 N N . GLY A 1 112 ? -2.315 10.866 -0.669 1.00 92.19 112 GLY A N 1
ATOM 849 C CA . GLY A 1 112 ? -1.209 9.985 -0.288 1.00 92.19 112 GLY A CA 1
ATOM 850 C C . GLY A 1 112 ? -1.041 8.717 -1.132 1.00 92.19 112 GLY A C 1
ATOM 851 O O . GLY A 1 112 ? -0.004 8.587 -1.779 1.00 92.19 112 GLY A O 1
ATOM 852 N N . PRO A 1 113 ? -2.041 7.811 -1.188 1.00 90.25 113 PRO A N 1
ATOM 853 C CA . PRO A 1 113 ? -1.953 6.560 -1.945 1.00 90.25 113 PRO A CA 1
ATOM 854 C C . PRO A 1 113 ? -1.619 6.743 -3.428 1.00 90.25 113 PRO A C 1
ATOM 856 O O . PRO A 1 113 ? -0.868 5.953 -3.991 1.00 90.25 113 PRO A O 1
ATOM 859 N N . ASN A 1 114 ? -2.133 7.802 -4.059 1.00 90.88 114 ASN A N 1
ATOM 860 C CA . ASN A 1 114 ? -1.866 8.091 -5.466 1.00 90.88 114 ASN A CA 1
ATOM 861 C C . ASN A 1 114 ? -0.445 8.627 -5.636 1.00 90.88 114 ASN A C 1
ATOM 863 O O . ASN A 1 114 ? 0.267 8.195 -6.539 1.00 90.88 114 ASN A O 1
ATOM 867 N N . THR A 1 115 ? 0.001 9.510 -4.742 1.00 92.12 115 THR A N 1
ATOM 868 C CA . THR A 1 115 ? 1.357 10.071 -4.774 1.00 92.12 115 THR A CA 1
ATOM 869 C C . THR A 1 115 ? 2.434 9.018 -4.508 1.00 92.12 115 THR A C 1
ATOM 871 O O . THR A 1 115 ? 3.484 9.048 -5.146 1.00 92.12 115 THR A O 1
ATOM 874 N N . THR A 1 116 ? 2.188 8.067 -3.605 1.00 91.75 116 THR A N 1
ATOM 875 C CA . THR A 1 116 ? 3.158 7.011 -3.266 1.00 91.75 116 THR A CA 1
ATOM 876 C C . THR A 1 116 ? 3.031 5.756 -4.135 1.00 91.75 116 THR A C 1
ATOM 878 O O . THR A 1 116 ? 3.882 4.870 -4.037 1.00 91.75 116 THR A O 1
ATOM 881 N N . SER A 1 117 ? 2.022 5.679 -5.013 1.00 90.06 117 SER A N 1
ATOM 882 C CA . SER A 1 117 ? 1.718 4.502 -5.843 1.00 90.06 117 SER A CA 1
ATOM 883 C C . SER A 1 117 ? 2.915 4.000 -6.652 1.00 90.06 117 SER A C 1
ATOM 885 O O . SER A 1 117 ? 3.245 2.823 -6.562 1.00 90.06 117 SER A O 1
ATOM 887 N N . ALA A 1 118 ? 3.622 4.887 -7.358 1.00 84.75 118 ALA A N 1
ATOM 888 C CA . ALA A 1 118 ? 4.778 4.525 -8.179 1.00 84.75 118 ALA A CA 1
ATOM 889 C C . ALA A 1 118 ? 5.936 3.948 -7.344 1.00 84.75 118 ALA A C 1
ATOM 891 O O . ALA A 1 118 ? 6.600 2.996 -7.751 1.00 84.75 118 ALA A O 1
ATOM 892 N N . ILE A 1 119 ? 6.165 4.484 -6.142 1.00 87.00 119 ILE A N 1
ATOM 893 C CA . ILE A 1 119 ? 7.188 3.959 -5.225 1.00 87.00 119 ILE A CA 1
ATOM 894 C C . ILE A 1 119 ? 6.753 2.586 -4.709 1.00 87.00 119 ILE A C 1
ATOM 896 O O . ILE A 1 119 ? 7.537 1.642 -4.692 1.00 87.00 119 ILE A O 1
ATOM 900 N N . ARG A 1 120 ? 5.479 2.439 -4.340 1.00 89.38 120 ARG A N 1
ATOM 901 C CA . ARG A 1 120 ? 4.928 1.160 -3.895 1.00 89.38 120 ARG A CA 1
ATOM 902 C C . ARG A 1 120 ? 5.028 0.094 -4.991 1.00 89.38 120 ARG A C 1
ATOM 904 O O . ARG A 1 120 ? 5.483 -1.014 -4.735 1.00 89.38 120 ARG A O 1
ATOM 911 N N . GLU A 1 121 ? 4.614 0.410 -6.209 1.00 87.31 121 GLU A N 1
ATOM 912 C CA . GLU A 1 121 ? 4.649 -0.538 -7.323 1.00 87.31 121 GLU A CA 1
ATOM 913 C C . GLU A 1 121 ? 6.076 -0.955 -7.650 1.00 87.31 121 GLU A C 1
ATOM 915 O O . GLU A 1 121 ? 6.337 -2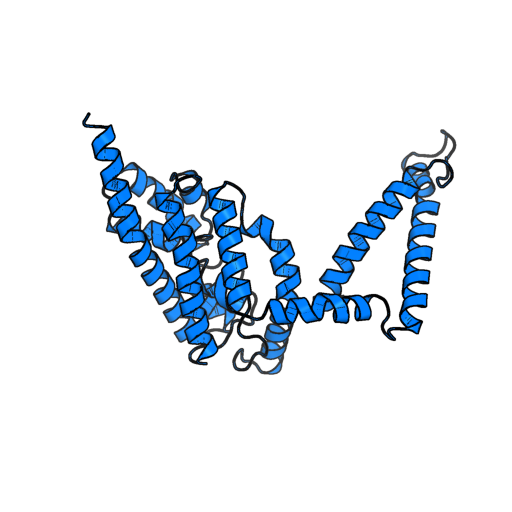.141 -7.843 1.00 87.31 121 GLU A O 1
ATOM 920 N N . THR A 1 122 ? 7.016 -0.016 -7.651 1.00 82.69 122 THR A N 1
ATOM 921 C CA . THR A 1 122 ? 8.414 -0.346 -7.928 1.00 82.69 122 THR A CA 1
ATOM 922 C C . THR A 1 122 ? 9.016 -1.234 -6.833 1.00 82.69 122 THR A C 1
ATOM 924 O O . THR A 1 122 ? 9.697 -2.203 -7.151 1.00 82.69 122 THR A O 1
ATOM 927 N N . VAL A 1 123 ? 8.702 -0.987 -5.559 1.00 86.56 123 VAL A N 1
ATOM 928 C CA . VAL A 1 123 ? 9.261 -1.745 -4.426 1.00 86.56 123 VAL A CA 1
ATOM 929 C C . VAL A 1 123 ? 8.609 -3.122 -4.228 1.00 86.56 123 VAL A C 1
ATOM 931 O O . VAL A 1 123 ? 9.308 -4.092 -3.940 1.00 86.56 123 VAL A O 1
ATOM 934 N N . PHE A 1 124 ? 7.283 -3.236 -4.364 1.00 90.94 124 PHE A N 1
ATOM 935 C CA . PHE A 1 124 ? 6.537 -4.421 -3.908 1.00 90.94 124 PHE A CA 1
ATOM 936 C C . PHE A 1 124 ? 5.999 -5.322 -5.027 1.00 90.94 124 PHE A C 1
ATOM 938 O O . PHE A 1 124 ? 5.653 -6.470 -4.744 1.00 90.94 124 PHE A O 1
ATOM 945 N N . SER A 1 125 ? 5.908 -4.855 -6.282 1.00 89.75 125 SER A N 1
ATOM 946 C CA . SER A 1 125 ? 5.225 -5.625 -7.344 1.00 89.75 125 SER A CA 1
ATOM 947 C C . SER A 1 125 ? 5.859 -6.985 -7.603 1.00 89.75 125 SER A C 1
ATOM 949 O O . SER A 1 125 ? 5.151 -7.951 -7.865 1.00 89.75 125 SER A O 1
ATOM 951 N N . GLU A 1 126 ? 7.184 -7.075 -7.527 1.00 88.88 126 GLU A N 1
ATOM 952 C CA . GLU A 1 126 ? 7.884 -8.335 -7.756 1.00 88.88 126 GLU A CA 1
ATOM 953 C C . GLU A 1 126 ? 7.623 -9.345 -6.636 1.00 88.88 126 GLU A C 1
ATOM 955 O O . GLU A 1 126 ? 7.230 -10.474 -6.909 1.00 88.88 126 GLU A O 1
ATOM 960 N N . ALA A 1 127 ? 7.751 -8.914 -5.378 1.00 92.50 127 ALA A N 1
ATOM 961 C CA . ALA A 1 127 ? 7.454 -9.750 -4.219 1.00 92.50 127 ALA A CA 1
ATOM 962 C C . ALA A 1 127 ? 5.995 -10.244 -4.233 1.00 92.50 127 ALA A C 1
ATOM 964 O O . ALA A 1 127 ? 5.724 -11.421 -4.000 1.00 92.50 127 ALA A O 1
ATOM 965 N N . ASN A 1 128 ? 5.055 -9.362 -4.585 1.00 94.19 128 ASN A N 1
ATOM 966 C CA . ASN A 1 128 ? 3.646 -9.720 -4.732 1.00 94.19 128 ASN A CA 1
ATOM 967 C C . ASN A 1 128 ? 3.417 -10.732 -5.868 1.00 94.19 128 ASN A C 1
ATOM 969 O O . ASN A 1 128 ? 2.624 -11.659 -5.709 1.00 94.19 128 ASN A O 1
ATOM 973 N N . LEU A 1 129 ? 4.110 -10.583 -7.003 1.00 94.06 129 LEU A N 1
ATOM 974 C CA . LEU A 1 129 ? 3.997 -11.515 -8.127 1.00 94.06 129 LEU A CA 1
ATOM 975 C C . LEU A 1 129 ? 4.553 -12.903 -7.781 1.00 94.06 129 LEU A C 1
ATOM 977 O O . LEU A 1 129 ? 3.982 -13.911 -8.200 1.00 94.06 129 LEU A O 1
ATOM 981 N N . GLU A 1 130 ? 5.629 -12.973 -7.001 1.00 94.50 130 GLU A N 1
ATOM 982 C CA . GLU A 1 130 ? 6.173 -14.245 -6.519 1.00 94.50 130 GLU A CA 1
ATOM 983 C C . GLU A 1 130 ? 5.248 -14.931 -5.514 1.00 94.50 130 GLU A C 1
ATOM 985 O O . GLU A 1 130 ? 5.022 -16.134 -5.635 1.00 94.50 130 GLU A O 1
ATOM 990 N N . ASN A 1 131 ? 4.615 -14.185 -4.604 1.00 96.44 131 ASN A N 1
ATOM 991 C CA . ASN A 1 131 ? 3.573 -14.742 -3.737 1.00 96.44 131 ASN A CA 1
ATOM 992 C C . ASN A 1 131 ? 2.381 -15.279 -4.541 1.00 96.44 131 ASN A C 1
ATOM 994 O O . ASN A 1 131 ? 1.894 -16.374 -4.264 1.00 96.44 131 ASN A O 1
ATOM 998 N N . LEU A 1 132 ? 1.915 -14.534 -5.549 1.00 97.19 132 LEU A N 1
ATOM 999 C CA . LEU A 1 132 ? 0.830 -14.982 -6.424 1.00 97.19 132 LEU A CA 1
ATOM 1000 C C . LEU A 1 132 ? 1.219 -16.257 -7.185 1.00 97.19 132 LEU A C 1
ATOM 1002 O O . LEU A 1 132 ? 0.430 -17.196 -7.270 1.00 97.19 132 LEU A O 1
ATOM 1006 N N . SER A 1 133 ? 2.442 -16.299 -7.714 1.00 97.38 133 SER A N 1
ATOM 1007 C CA . SER A 1 133 ? 2.972 -17.465 -8.430 1.00 97.38 133 SER A CA 1
ATOM 1008 C C . SER A 1 133 ? 3.085 -18.677 -7.506 1.00 97.38 133 SER A C 1
ATOM 1010 O O . SER A 1 133 ? 2.695 -19.776 -7.896 1.00 97.38 133 SER A O 1
ATOM 1012 N N . TRP A 1 134 ? 3.541 -18.473 -6.267 1.00 97.69 134 TRP A N 1
ATOM 1013 C CA . TRP A 1 134 ? 3.564 -19.501 -5.230 1.00 97.69 134 TRP A CA 1
ATOM 1014 C C . TRP A 1 134 ? 2.166 -20.066 -4.977 1.00 97.69 134 TRP A C 1
ATOM 1016 O O . TRP A 1 134 ? 1.979 -21.282 -5.038 1.00 97.69 134 TRP A O 1
ATOM 1026 N N . ALA A 1 135 ? 1.179 -19.193 -4.763 1.00 97.56 135 ALA A N 1
ATOM 1027 C CA . ALA A 1 135 ? -0.195 -19.602 -4.504 1.00 97.56 135 ALA A CA 1
ATOM 1028 C C . ALA A 1 135 ? -0.818 -20.355 -5.684 1.00 97.56 135 ALA A C 1
ATOM 1030 O O . ALA A 1 135 ? -1.492 -21.363 -5.479 1.00 97.56 135 ALA A O 1
ATOM 1031 N N . ALA A 1 136 ? -0.538 -19.925 -6.917 1.00 97.12 136 ALA A N 1
ATOM 1032 C CA . ALA A 1 136 ? -0.993 -20.611 -8.122 1.00 97.12 136 ALA A CA 1
ATOM 1033 C C . ALA A 1 136 ? -0.373 -22.011 -8.282 1.00 97.12 136 ALA A C 1
ATOM 1035 O O . ALA A 1 136 ? -1.047 -22.926 -8.749 1.00 97.12 136 ALA A O 1
ATOM 1036 N N . GLN A 1 137 ? 0.893 -22.188 -7.892 1.00 97.56 137 GLN A N 1
ATOM 1037 C CA . GLN A 1 137 ? 1.600 -23.470 -7.996 1.00 97.56 137 GLN A CA 1
ATOM 1038 C C . GLN A 1 137 ? 1.234 -24.452 -6.875 1.00 97.56 137 GLN A C 1
ATOM 1040 O O . GLN A 1 137 ? 1.139 -25.651 -7.124 1.00 97.56 137 GLN A O 1
ATOM 1045 N N . HIS A 1 138 ? 1.016 -23.957 -5.655 1.00 97.19 138 HIS A N 1
ATOM 1046 C CA . HIS A 1 138 ? 0.802 -24.793 -4.467 1.00 97.19 138 HIS A CA 1
ATOM 1047 C C . HIS A 1 138 ? -0.668 -24.880 -4.033 1.00 97.19 138 HIS A C 1
A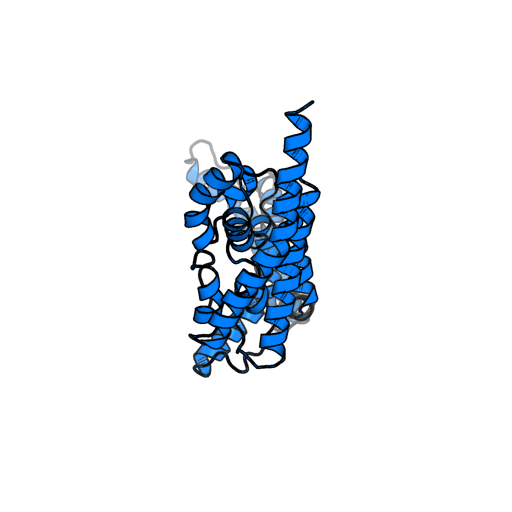TOM 1049 O O . HIS A 1 138 ? -1.000 -25.659 -3.143 1.00 97.19 138 HIS A O 1
ATOM 1055 N N . GLY A 1 139 ? -1.556 -24.072 -4.619 1.00 95.94 139 GLY A N 1
ATOM 1056 C CA . GLY A 1 139 ? -2.972 -24.009 -4.246 1.00 95.94 139 GLY A CA 1
ATOM 1057 C C . GLY A 1 139 ? -3.231 -23.388 -2.867 1.00 95.94 139 GLY A C 1
ATOM 1058 O O . GLY A 1 139 ? -4.330 -23.512 -2.333 1.00 95.94 139 GLY A O 1
ATOM 1059 N N . THR A 1 140 ? -2.233 -22.736 -2.267 1.00 97.06 140 THR A N 1
ATOM 1060 C CA . THR A 1 140 ? -2.306 -22.153 -0.922 1.00 97.06 140 THR A CA 1
ATOM 1061 C C . THR A 1 140 ? -1.392 -20.940 -0.805 1.00 97.06 140 THR A C 1
ATOM 1063 O O . THR A 1 140 ? -0.343 -20.891 -1.441 1.00 97.06 140 THR A O 1
ATOM 1066 N N . THR A 1 141 ? -1.763 -19.958 0.020 1.00 97.69 141 THR A N 1
ATOM 1067 C CA . THR A 1 141 ? -0.903 -18.792 0.291 1.00 97.69 141 THR A CA 1
ATOM 1068 C C . THR A 1 141 ? 0.040 -19.020 1.477 1.00 97.69 141 THR A C 1
ATOM 1070 O O . THR A 1 141 ? 0.944 -18.219 1.711 1.00 97.69 141 THR A O 1
ATOM 1073 N N . TRP A 1 142 ? -0.116 -20.133 2.203 1.00 97.88 142 TRP A N 1
ATOM 1074 C CA . TRP A 1 142 ? 0.832 -20.563 3.232 1.00 97.88 142 TRP A CA 1
ATOM 1075 C C . TRP A 1 142 ? 2.221 -20.813 2.635 1.00 97.88 142 TRP A C 1
ATOM 1077 O O . TRP A 1 142 ? 2.344 -21.415 1.569 1.00 97.88 142 TRP A O 1
ATOM 1087 N N . GLY A 1 143 ? 3.262 -20.354 3.334 1.00 96.00 143 GLY A N 1
ATOM 1088 C CA . GLY A 1 143 ? 4.654 -20.507 2.901 1.00 96.00 143 GLY A CA 1
ATOM 1089 C C . GLY A 1 143 ? 5.081 -19.586 1.754 1.00 96.00 143 GLY A C 1
ATOM 1090 O O . GLY A 1 143 ? 6.178 -19.763 1.233 1.00 96.00 143 GLY A O 1
ATOM 1091 N N . ALA A 1 144 ? 4.251 -18.613 1.351 1.00 96.88 144 ALA A N 1
ATOM 1092 C CA . ALA A 1 144 ? 4.635 -17.664 0.310 1.00 96.88 144 ALA A CA 1
ATOM 1093 C C . ALA A 1 144 ? 5.934 -16.915 0.692 1.00 96.88 144 ALA A C 1
ATOM 1095 O O . ALA A 1 144 ? 6.080 -16.503 1.847 1.00 96.88 144 ALA A O 1
ATOM 1096 N N . PRO A 1 145 ? 6.869 -16.717 -0.257 1.00 94.88 145 PRO A N 1
ATOM 1097 C CA . PRO A 1 145 ? 8.250 -16.321 0.040 1.00 94.88 145 PRO A CA 1
ATOM 1098 C C . PRO A 1 145 ? 8.390 -14.910 0.623 1.00 94.88 145 PRO A C 1
ATOM 1100 O O . PRO A 1 145 ? 9.363 -14.627 1.322 1.00 94.88 145 PRO A O 1
ATOM 1103 N N . TYR A 1 146 ? 7.428 -14.021 0.363 1.00 95.56 146 TYR A N 1
ATOM 1104 C CA . TYR A 1 146 ? 7.454 -12.639 0.837 1.00 95.56 146 TYR A CA 1
ATOM 1105 C C . TYR A 1 146 ? 6.215 -12.319 1.668 1.00 95.56 146 TYR A C 1
ATOM 1107 O O . TYR A 1 146 ? 5.320 -11.608 1.210 1.00 95.56 146 TYR A O 1
ATOM 1115 N N . PRO A 1 147 ? 6.125 -12.805 2.913 1.00 95.62 147 PRO A N 1
ATOM 1116 C CA . PRO A 1 147 ? 4.925 -12.615 3.716 1.00 95.62 147 PRO A CA 1
ATOM 1117 C C . PRO A 1 147 ? 4.694 -11.147 4.107 1.00 95.62 147 PRO A C 1
ATOM 1119 O O . PRO A 1 147 ? 3.557 -10.733 4.331 1.00 95.62 147 PRO A O 1
ATOM 1122 N N . ILE A 1 148 ? 5.760 -10.341 4.154 1.00 96.12 148 ILE A N 1
ATOM 1123 C CA . ILE A 1 148 ? 5.732 -8.951 4.616 1.00 96.12 148 ILE A CA 1
ATOM 1124 C C . ILE A 1 148 ? 5.847 -8.003 3.422 1.00 96.12 148 ILE A C 1
ATOM 1126 O O . ILE A 1 148 ? 6.928 -7.533 3.075 1.00 96.12 148 ILE A O 1
ATOM 1130 N N . THR A 1 149 ? 4.715 -7.723 2.781 1.00 95.12 149 THR A N 1
ATOM 1131 C CA . THR A 1 149 ? 4.604 -6.736 1.697 1.00 95.12 149 THR A CA 1
ATOM 1132 C C . THR A 1 149 ? 3.555 -5.681 2.022 1.00 95.12 149 THR A C 1
ATOM 1134 O O . THR A 1 149 ? 2.769 -5.823 2.963 1.00 95.12 149 THR A O 1
ATOM 1137 N N . TRP A 1 150 ? 3.509 -4.619 1.213 1.00 94.44 150 TRP A N 1
ATOM 1138 C CA . TRP A 1 150 ? 2.446 -3.620 1.287 1.00 94.44 150 TRP A CA 1
ATOM 1139 C C . TRP A 1 150 ? 1.051 -4.257 1.254 1.00 94.44 150 TRP A C 1
ATOM 1141 O O . TRP A 1 150 ? 0.206 -3.923 2.078 1.00 94.44 150 TRP A O 1
ATOM 1151 N N . THR A 1 151 ? 0.812 -5.194 0.336 1.00 93.81 151 THR A N 1
ATOM 1152 C CA . THR A 1 151 ? -0.511 -5.806 0.163 1.00 93.81 151 THR A CA 1
ATOM 1153 C C . THR A 1 151 ? -0.864 -6.728 1.331 1.00 93.81 151 THR A C 1
ATOM 1155 O O . THR A 1 151 ? -1.983 -6.660 1.836 1.00 93.81 151 THR A O 1
ATOM 1158 N N . SER A 1 152 ? 0.096 -7.523 1.820 1.00 95.62 152 SER A N 1
ATOM 1159 C CA . SER A 1 152 ? -0.111 -8.424 2.966 1.00 95.62 152 SER A CA 1
ATOM 1160 C C . SER A 1 152 ? -0.341 -7.720 4.288 1.00 95.62 152 SER A C 1
ATOM 1162 O O . SER A 1 152 ? -1.008 -8.281 5.151 1.00 95.62 152 SER A O 1
ATOM 1164 N N . ILE A 1 153 ? 0.205 -6.519 4.464 1.00 96.81 153 ILE A N 1
ATOM 1165 C CA . ILE A 1 153 ? 0.155 -5.817 5.746 1.00 96.81 153 ILE A CA 1
ATOM 1166 C C . ILE A 1 153 ? -0.723 -4.568 5.662 1.00 96.81 153 ILE A C 1
ATOM 1168 O O . ILE A 1 153 ? -1.717 -4.457 6.379 1.00 96.81 153 ILE A O 1
ATOM 1172 N N . ASN A 1 154 ? -0.377 -3.616 4.795 1.00 95.81 154 ASN A N 1
ATOM 1173 C CA . ASN A 1 154 ? -1.025 -2.309 4.770 1.00 95.81 154 ASN A CA 1
ATOM 1174 C C . ASN A 1 154 ? -2.424 -2.359 4.142 1.00 95.81 154 ASN A C 1
ATOM 1176 O O . ASN A 1 154 ? -3.383 -1.932 4.782 1.00 95.81 154 ASN A O 1
ATOM 1180 N N . ASP A 1 155 ? -2.569 -2.920 2.938 1.00 95.25 155 ASP A N 1
ATOM 1181 C CA . ASP A 1 155 ? -3.889 -3.000 2.289 1.00 95.25 155 ASP A CA 1
ATOM 1182 C C . ASP A 1 155 ? -4.841 -3.924 3.059 1.00 95.25 155 ASP A C 1
ATOM 1184 O O . ASP A 1 155 ? -6.013 -3.594 3.235 1.00 95.25 155 ASP A O 1
ATOM 1188 N N . ALA A 1 156 ? -4.332 -5.052 3.562 1.00 96.56 156 ALA A N 1
ATOM 1189 C CA . ALA A 1 156 ? -5.133 -6.042 4.274 1.00 96.56 156 ALA A CA 1
ATOM 1190 C C . ALA A 1 156 ? -5.654 -5.559 5.636 1.00 96.56 156 ALA A C 1
ATOM 1192 O O . ALA A 1 156 ? -6.788 -5.877 5.998 1.00 96.56 156 ALA A O 1
ATOM 1193 N N . PHE A 1 157 ? -4.849 -4.802 6.392 1.00 97.81 157 PHE A N 1
ATOM 1194 C CA . PHE A 1 157 ? -5.151 -4.514 7.801 1.00 97.81 157 PHE A CA 1
ATOM 1195 C C . PHE A 1 157 ? -5.150 -3.029 8.165 1.00 97.81 157 PHE A C 1
ATOM 1197 O O . PHE A 1 157 ? -5.720 -2.675 9.194 1.00 97.81 157 PHE A O 1
ATOM 1204 N N . ALA A 1 158 ? -4.558 -2.153 7.348 1.00 97.12 158 ALA A N 1
ATOM 1205 C CA . ALA A 1 158 ? -4.295 -0.755 7.701 1.00 97.12 158 ALA A CA 1
ATOM 1206 C C . ALA A 1 158 ? -4.986 0.293 6.802 1.00 97.12 158 ALA A C 1
ATOM 1208 O O . ALA A 1 158 ? -4.776 1.488 7.009 1.00 97.12 158 ALA A O 1
ATOM 1209 N N . ASN A 1 159 ? -5.831 -0.133 5.854 1.00 95.19 159 ASN A N 1
ATOM 1210 C CA . ASN A 1 159 ? -6.578 0.744 4.932 1.00 95.19 159 ASN A CA 1
ATOM 1211 C C . ASN A 1 159 ? -8.102 0.498 4.931 1.00 95.19 159 ASN A C 1
ATOM 1213 O O . ASN A 1 159 ? -8.802 0.874 3.992 1.00 95.19 159 ASN A O 1
ATOM 1217 N N . CYS A 1 160 ? -8.645 -0.132 5.978 1.00 95.81 160 CYS A N 1
ATOM 1218 C CA . CYS A 1 160 ? -10.088 -0.354 6.104 1.00 95.81 160 CYS A CA 1
ATO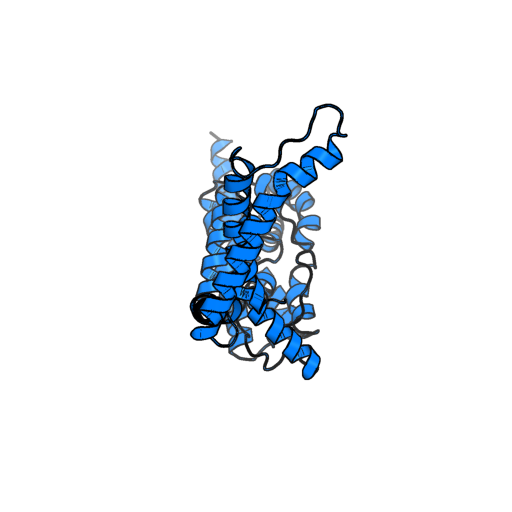M 1219 C C . CYS A 1 160 ? -10.836 0.980 6.285 1.00 95.81 160 CYS A C 1
ATOM 1221 O O . CYS A 1 160 ? -10.700 1.651 7.311 1.00 95.81 160 CYS A O 1
ATOM 1223 N N . GLY A 1 161 ? -11.632 1.375 5.298 1.00 94.50 161 GLY A N 1
ATOM 1224 C CA . GLY A 1 161 ? -12.158 2.733 5.200 1.00 94.50 161 GLY A CA 1
ATOM 1225 C C . GLY A 1 161 ? -11.195 3.737 4.599 1.00 94.50 161 GLY A C 1
ATOM 1226 O O . GLY A 1 161 ? -11.263 4.906 4.955 1.00 94.50 161 GLY A O 1
ATOM 1227 N N . GLY A 1 162 ? -10.277 3.302 3.744 1.00 95.38 162 GLY A N 1
ATOM 1228 C CA . GLY A 1 162 ? -9.299 4.163 3.091 1.00 95.38 162 GLY A CA 1
ATOM 1229 C C . GLY A 1 162 ? -8.141 4.545 4.011 1.00 95.38 162 GLY A C 1
ATOM 1230 O O . GLY A 1 162 ? -7.866 3.891 5.022 1.00 95.38 162 GLY A O 1
ATOM 1231 N N . SER A 1 163 ? -7.451 5.629 3.658 1.00 95.19 163 SER A N 1
ATOM 1232 C CA . SER A 1 163 ? -6.314 6.147 4.427 1.00 95.19 163 SER A CA 1
ATOM 1233 C C . SER A 1 163 ? -6.700 6.463 5.874 1.00 95.19 163 SER A C 1
ATOM 1235 O O . SER A 1 163 ? -7.815 6.908 6.144 1.00 95.19 163 SER A O 1
ATOM 1237 N N . GLY A 1 164 ? -5.790 6.200 6.813 1.00 95.56 164 GLY A N 1
ATOM 1238 C CA . GLY A 1 164 ? -6.035 6.374 8.250 1.00 95.56 164 GLY A CA 1
ATOM 1239 C C . GLY A 1 164 ? -7.017 5.380 8.876 1.00 95.56 164 GLY A C 1
ATOM 1240 O O . GLY A 1 164 ? -7.344 5.518 10.052 1.00 95.56 164 GLY A O 1
ATOM 1241 N N . MET A 1 165 ? -7.513 4.400 8.119 1.00 97.19 165 MET A N 1
ATOM 1242 C CA . MET A 1 165 ? -8.609 3.512 8.515 1.00 97.19 165 MET A CA 1
ATOM 1243 C C . MET A 1 165 ? -9.864 4.254 8.976 1.00 97.19 165 MET A C 1
ATOM 1245 O O . MET A 1 165 ? -10.388 4.033 10.076 1.00 97.19 165 MET A O 1
ATOM 1249 N N . THR A 1 166 ? -10.348 5.183 8.149 1.00 96.81 166 THR A N 1
ATOM 1250 C CA . THR A 1 166 ? -11.428 6.086 8.573 1.00 96.81 166 THR A CA 1
ATOM 1251 C C . THR A 1 166 ? -12.763 5.387 8.812 1.00 96.81 166 THR A C 1
ATOM 1253 O O . THR A 1 166 ? -13.618 5.968 9.472 1.00 96.81 166 THR A O 1
ATOM 1256 N N . LEU A 1 167 ? -12.947 4.124 8.412 1.00 97.81 167 LEU A N 1
ATOM 1257 C CA . LEU A 1 167 ? -14.126 3.364 8.838 1.00 97.81 167 LEU A CA 1
ATOM 1258 C C . LEU A 1 167 ? -14.148 3.214 10.366 1.00 97.81 167 LEU A C 1
ATOM 1260 O O . LEU A 1 167 ? -15.201 3.358 10.984 1.00 97.81 167 LEU A O 1
ATOM 1264 N N . GLY A 1 168 ? -12.978 3.045 10.989 1.00 97.94 168 GLY A N 1
ATOM 1265 C CA . GLY A 1 168 ? -12.842 3.063 12.443 1.00 97.94 168 GLY A CA 1
ATOM 1266 C C . GLY A 1 168 ? -13.259 4.405 13.054 1.00 97.94 168 GLY A C 1
ATOM 1267 O O . GLY A 1 168 ? -13.966 4.424 14.064 1.00 97.94 168 GLY A O 1
ATOM 1268 N N . LEU A 1 169 ? -12.896 5.519 12.407 1.00 97.12 169 LEU A N 1
ATOM 1269 C CA . LEU A 1 169 ? -13.313 6.872 12.793 1.00 97.12 169 LEU A CA 1
ATOM 1270 C C . LEU A 1 169 ? -14.829 7.065 12.661 1.00 97.12 169 LEU A C 1
ATOM 1272 O O . LEU A 1 169 ? -15.459 7.597 13.573 1.00 97.12 169 LEU A O 1
ATOM 1276 N N . LEU A 1 170 ? -15.431 6.614 11.561 1.00 97.44 170 LEU A N 1
ATOM 1277 C CA . LEU A 1 170 ? -16.876 6.699 11.336 1.00 97.44 170 LEU A CA 1
ATOM 1278 C C . LEU A 1 170 ? -17.649 5.961 12.435 1.00 97.44 170 LEU A C 1
ATOM 1280 O O . LEU A 1 170 ? -18.584 6.516 13.017 1.00 97.44 170 LEU A O 1
ATOM 1284 N N . LEU A 1 171 ? -17.205 4.753 12.794 1.00 98.12 171 LEU A N 1
ATOM 1285 C CA . LEU A 1 171 ? -17.767 4.004 13.919 1.00 98.12 171 LEU A CA 1
ATOM 1286 C C . LEU A 1 171 ? -17.582 4.750 15.250 1.00 98.12 171 LEU A C 1
ATOM 1288 O O . LEU A 1 171 ? -18.535 4.871 16.021 1.00 98.12 171 LEU A O 1
ATOM 1292 N N . ALA A 1 172 ? -16.403 5.323 15.501 1.00 97.69 172 ALA A N 1
ATOM 1293 C CA . ALA A 1 172 ? -16.149 6.112 16.708 1.00 97.69 172 ALA A CA 1
ATOM 1294 C C . ALA A 1 172 ? -17.068 7.346 16.804 1.00 97.69 172 ALA A C 1
ATOM 1296 O O . ALA A 1 172 ? -17.565 7.670 17.886 1.00 97.69 172 ALA A O 1
ATOM 1297 N N . ILE A 1 173 ? -17.355 8.008 15.678 1.00 96.50 173 ILE A N 1
ATOM 1298 C CA . ILE A 1 173 ? -18.314 9.118 15.601 1.00 96.50 173 ILE A CA 1
ATOM 1299 C C . ILE A 1 173 ? -19.725 8.643 15.941 1.00 96.50 173 ILE A C 1
ATOM 1301 O O . ILE A 1 173 ? -20.404 9.298 16.736 1.00 96.50 173 ILE A O 1
ATOM 1305 N N . PHE A 1 174 ? -20.170 7.510 15.396 1.00 97.38 174 PHE A N 1
ATOM 1306 C CA . PHE A 1 174 ? -21.497 6.981 15.709 1.00 97.38 174 PHE A CA 1
ATOM 1307 C C . PHE A 1 174 ? -21.662 6.619 17.185 1.00 97.38 174 PHE A C 1
ATOM 1309 O O . PHE A 1 174 ? -22.742 6.872 17.731 1.00 97.38 174 PHE A O 1
ATOM 1316 N N . ILE A 1 175 ? -20.604 6.099 17.814 1.00 97.69 175 ILE A N 1
ATOM 1317 C CA . ILE A 1 175 ? -20.581 5.705 19.228 1.00 97.69 175 ILE A CA 1
ATOM 1318 C C . ILE A 1 175 ? -20.560 6.929 20.155 1.00 97.69 175 ILE A C 1
ATOM 1320 O O . ILE A 1 175 ? -21.367 7.013 21.078 1.00 97.69 175 ILE A O 1
ATOM 1324 N N . ALA A 1 176 ? -19.639 7.872 19.939 1.00 95.31 176 ALA A N 1
ATOM 1325 C CA . ALA A 1 176 ? -19.338 8.910 20.929 1.00 95.31 176 ALA A CA 1
ATOM 1326 C C . ALA A 1 176 ? -19.817 10.321 20.562 1.00 95.31 176 ALA A C 1
ATOM 1328 O O . ALA A 1 176 ? -19.930 11.171 21.451 1.00 95.31 176 ALA A O 1
ATOM 1329 N N . SER A 1 177 ? -20.078 10.616 19.283 1.00 92.62 177 SER A N 1
ATOM 1330 C CA . SER A 1 177 ? -20.466 11.970 18.883 1.00 92.62 177 SER A CA 1
ATOM 1331 C C . SER A 1 177 ? -21.958 12.229 19.030 1.00 92.62 177 SER A C 1
ATOM 1333 O O . SER A 1 177 ? -22.803 11.496 18.509 1.00 92.62 177 SER A O 1
ATOM 1335 N N . LYS A 1 178 ? -22.263 13.337 19.713 1.00 88.25 178 LYS A N 1
ATOM 1336 C CA . LYS A 1 178 ? -23.608 13.906 19.866 1.00 88.25 178 LYS A CA 1
ATOM 1337 C C . LYS A 1 178 ? -23.865 15.086 18.916 1.00 88.25 178 LYS A C 1
ATOM 1339 O O . LYS A 1 178 ? -24.985 15.581 18.871 1.00 88.25 178 LYS A O 1
ATOM 1344 N N . ARG A 1 179 ? -22.854 15.546 18.164 1.00 88.19 179 ARG A N 1
ATOM 1345 C CA . ARG A 1 179 ? -22.969 16.695 17.247 1.00 88.19 179 ARG A CA 1
ATOM 1346 C C . ARG A 1 179 ? -23.683 16.278 15.963 1.00 88.19 179 ARG A C 1
ATOM 1348 O O . ARG A 1 179 ? -23.241 15.333 15.313 1.00 88.19 179 ARG A O 1
ATOM 1355 N N . ALA A 1 180 ? -24.738 16.999 15.583 1.00 90.44 180 ALA A N 1
ATOM 1356 C CA . ALA A 1 180 ? -25.505 16.713 14.367 1.00 90.44 180 ALA A CA 1
ATOM 1357 C C . ALA A 1 180 ? -24.607 16.701 13.118 1.00 90.44 180 ALA A C 1
ATOM 1359 O O . ALA A 1 180 ? -24.564 15.698 12.418 1.00 90.44 180 ALA A O 1
ATOM 1360 N N . GLU A 1 181 ? -23.775 17.734 12.946 1.00 90.44 181 GLU A N 1
ATOM 1361 C CA . GLU A 1 181 ? -22.824 17.877 11.829 1.00 90.44 181 GLU A CA 1
ATOM 1362 C C . GLU A 1 181 ? -21.919 16.648 11.644 1.00 90.44 181 GLU A C 1
ATOM 1364 O O . GLU A 1 181 ? -21.816 16.098 10.551 1.00 90.44 181 GLU A O 1
ATOM 1369 N N . TYR A 1 182 ? -21.289 16.175 12.728 1.00 91.44 182 TYR A N 1
ATOM 1370 C CA . TYR A 1 182 ? -20.393 15.015 12.682 1.00 91.44 182 TYR A CA 1
ATOM 1371 C C . TYR A 1 182 ? -21.164 13.743 12.334 1.00 91.44 182 TYR A C 1
ATOM 1373 O O . TYR A 1 182 ? -20.691 12.923 11.549 1.00 91.44 182 TYR A O 1
ATOM 1381 N N . ARG A 1 183 ? -22.353 13.566 12.920 1.00 94.81 183 ARG A N 1
ATOM 1382 C CA . ARG A 1 183 ? -23.186 12.385 12.674 1.00 94.81 183 ARG A CA 1
ATOM 1383 C C . ARG A 1 183 ? -23.722 12.359 11.250 1.00 94.81 183 ARG A C 1
ATOM 1385 O O . ARG A 1 183 ? -23.741 11.290 10.649 1.00 94.81 183 ARG A O 1
ATOM 1392 N N . ASP A 1 184 ? -24.151 13.493 10.713 1.00 94.62 184 ASP A N 1
ATOM 1393 C CA . ASP A 1 184 ? -24.688 13.577 9.356 1.00 94.62 184 ASP A CA 1
ATOM 1394 C C . ASP A 1 184 ? -23.593 13.352 8.322 1.00 94.62 184 ASP A C 1
ATOM 1396 O O . ASP A 1 184 ? -23.772 12.552 7.402 1.00 94.62 184 ASP A O 1
ATOM 1400 N N . LEU A 1 185 ? -22.412 13.926 8.542 1.00 93.62 185 LEU A N 1
ATOM 1401 C CA . LEU A 1 185 ? -21.260 13.634 7.707 1.00 93.62 185 LEU A CA 1
ATOM 1402 C C . LEU A 1 185 ? -20.841 12.163 7.773 1.00 93.62 185 LEU A C 1
ATOM 1404 O O . LEU A 1 185 ? -20.556 11.558 6.736 1.00 93.62 185 LEU A O 1
ATOM 1408 N N . ALA A 1 186 ? -20.846 11.563 8.965 1.00 95.81 186 ALA A N 1
ATOM 1409 C CA . ALA A 1 186 ? -20.541 10.148 9.114 1.00 95.81 186 ALA A CA 1
ATOM 1410 C C . ALA A 1 186 ? -21.560 9.264 8.379 1.00 95.81 186 ALA A C 1
ATOM 1412 O O . ALA A 1 186 ? -21.153 8.319 7.712 1.00 95.81 186 ALA A O 1
ATOM 1413 N N . LYS A 1 187 ? -22.862 9.589 8.415 1.00 96.31 187 LYS A N 1
ATOM 1414 C CA . LYS A 1 187 ? -23.895 8.870 7.640 1.00 96.31 187 LYS A CA 1
ATOM 1415 C C . LYS A 1 187 ? -23.637 8.955 6.134 1.00 96.31 187 LYS A C 1
ATOM 1417 O O . LYS A 1 187 ? -23.690 7.930 5.462 1.00 96.31 187 LYS A O 1
ATOM 1422 N N . MET A 1 188 ? -23.334 10.149 5.617 1.00 95.94 188 MET A N 1
ATOM 1423 C CA . MET A 1 188 ? -23.041 10.354 4.189 1.00 95.94 188 MET A CA 1
ATOM 1424 C C . MET A 1 188 ? -21.768 9.620 3.750 1.00 95.94 188 MET A C 1
ATOM 1426 O O . MET A 1 188 ? -21.704 9.086 2.646 1.00 95.94 188 MET A O 1
ATOM 1430 N N . SER A 1 189 ? -20.770 9.559 4.633 1.00 96.94 189 SER A N 1
ATOM 1431 C CA . SER A 1 189 ? -19.469 8.943 4.355 1.00 96.94 189 SER A CA 1
ATOM 1432 C C . SER A 1 189 ? -19.439 7.434 4.603 1.00 96.94 189 SER A C 1
ATOM 1434 O O . SER A 1 189 ? -18.506 6.772 4.164 1.00 96.94 189 SER A O 1
ATOM 1436 N N . PHE A 1 190 ? -20.431 6.869 5.299 1.00 96.88 190 PHE A N 1
ATOM 1437 C CA . PHE A 1 190 ? -20.394 5.472 5.737 1.00 96.88 190 PHE A CA 1
ATOM 1438 C C . PHE A 1 190 ? -20.394 4.477 4.583 1.00 96.88 190 PHE A C 1
ATOM 1440 O O . PHE A 1 190 ? -19.560 3.577 4.560 1.00 96.88 190 PHE A O 1
ATOM 1447 N N . ILE A 1 191 ? -21.293 4.650 3.611 1.00 95.88 191 ILE A N 1
ATOM 1448 C CA . ILE A 1 191 ? -21.370 3.742 2.462 1.00 95.88 191 ILE A CA 1
ATOM 1449 C C . ILE A 1 191 ? -20.082 3.800 1.624 1.00 95.88 191 ILE A C 1
ATOM 1451 O O . ILE A 1 191 ? -19.489 2.740 1.436 1.00 95.88 191 ILE A O 1
ATOM 1455 N N . PRO A 1 192 ? -19.575 4.977 1.197 1.00 96.50 192 PRO A N 1
ATOM 1456 C CA . PRO A 1 192 ? -18.253 5.072 0.570 1.00 96.50 192 PRO A CA 1
ATOM 1457 C C . PRO A 1 192 ? -17.141 4.450 1.428 1.00 96.50 192 PRO A C 1
ATOM 1459 O O . PRO A 1 192 ? -16.320 3.686 0.921 1.00 96.50 192 PRO A O 1
ATOM 1462 N N . GLY A 1 193 ? -17.171 4.697 2.740 1.00 96.75 193 GLY A N 1
ATOM 1463 C CA . GLY A 1 193 ? -16.187 4.194 3.693 1.00 96.75 193 GLY A CA 1
ATOM 1464 C C . GLY A 1 193 ? -16.156 2.670 3.802 1.00 96.75 193 GLY A C 1
ATOM 1465 O O . GLY A 1 193 ? -15.085 2.106 3.985 1.00 96.75 193 GLY A O 1
ATOM 1466 N N . ILE A 1 194 ? -17.278 1.964 3.628 1.00 96.69 194 ILE A N 1
ATOM 1467 C CA . ILE A 1 194 ? -17.259 0.492 3.557 1.00 96.69 194 ILE A CA 1
ATOM 1468 C C . ILE A 1 194 ? -16.372 0.032 2.396 1.00 96.69 194 ILE A C 1
ATOM 1470 O O . ILE A 1 194 ? -15.563 -0.874 2.575 1.00 96.69 194 ILE A O 1
ATOM 1474 N N . PHE A 1 195 ? -16.476 0.695 1.243 1.00 97.31 195 PHE A N 1
ATOM 1475 C CA . PHE A 1 195 ? -15.683 0.422 0.039 1.00 97.31 195 PHE A CA 1
ATOM 1476 C C . PHE A 1 195 ? -14.352 1.193 0.017 1.00 97.31 195 PHE A C 1
ATOM 1478 O O . PHE A 1 195 ? -13.781 1.422 -1.045 1.00 97.31 195 PHE A O 1
ATOM 1485 N N . ASN A 1 196 ? -13.850 1.588 1.191 1.00 97.25 196 ASN A N 1
ATOM 1486 C CA . ASN A 1 196 ? -12.562 2.255 1.398 1.00 97.25 196 ASN A CA 1
ATOM 1487 C C . ASN A 1 196 ? -12.399 3.622 0.708 1.00 97.25 196 ASN A C 1
ATOM 1489 O O . ASN A 1 196 ? -11.280 4.112 0.577 1.00 97.25 196 ASN A O 1
ATOM 1493 N N . ILE A 1 197 ? -13.504 4.256 0.314 1.00 96.12 197 ILE A N 1
ATOM 1494 C CA . ILE A 1 197 ? -13.542 5.612 -0.243 1.00 96.12 197 ILE A CA 1
ATOM 1495 C C . ILE A 1 197 ? -13.778 6.580 0.919 1.00 96.12 197 ILE A C 1
ATOM 1497 O O . ILE A 1 197 ? -14.819 6.523 1.578 1.00 96.12 197 ILE A O 1
ATOM 1501 N N . ASN A 1 198 ? -12.812 7.452 1.202 1.00 94.00 198 ASN A N 1
ATOM 1502 C CA . ASN A 1 198 ? -12.808 8.277 2.414 1.00 94.00 198 ASN A CA 1
ATOM 1503 C C . ASN A 1 198 ? -12.762 9.787 2.160 1.00 94.00 198 ASN A C 1
ATOM 1505 O O . ASN A 1 198 ? -12.785 10.562 3.114 1.00 94.00 198 ASN A O 1
ATOM 1509 N N . GLU A 1 199 ? -12.774 10.237 0.912 1.00 92.31 199 GLU A N 1
ATOM 1510 C CA . GLU A 1 199 ? -12.805 11.653 0.546 1.00 92.31 199 GLU A CA 1
ATOM 1511 C C . GLU A 1 199 ? -13.951 12.417 1.231 1.00 92.31 199 GLU A C 1
ATOM 1513 O O . GLU A 1 199 ? -13.686 13.495 1.771 1.00 92.31 199 GLU A O 1
ATOM 1518 N N . PRO A 1 200 ? -15.189 11.879 1.319 1.00 91.62 200 PRO A N 1
ATOM 1519 C CA . PRO A 1 200 ? -16.271 12.572 2.011 1.00 91.62 200 PRO A CA 1
ATOM 1520 C C . PRO A 1 200 ? -15.942 12.895 3.475 1.00 91.62 200 PRO A C 1
ATOM 1522 O O . PRO A 1 200 ? -16.213 14.006 3.927 1.00 91.62 200 PRO A O 1
ATOM 1525 N N . ILE A 1 201 ? -15.298 11.978 4.208 1.00 92.94 201 ILE A N 1
ATOM 1526 C CA . ILE A 1 201 ? -14.941 12.211 5.615 1.00 92.94 201 ILE A CA 1
ATOM 1527 C C . ILE A 1 201 ? -13.656 13.035 5.754 1.00 92.94 201 ILE A C 1
ATOM 1529 O O . ILE A 1 201 ? -13.573 13.872 6.651 1.00 92.94 201 ILE A O 1
ATOM 1533 N N . MET A 1 202 ? -12.687 12.847 4.852 1.00 90.94 202 MET A N 1
ATOM 1534 C CA . MET A 1 202 ? -11.410 13.569 4.848 1.00 90.94 202 MET A CA 1
ATOM 1535 C C . MET A 1 202 ? -11.579 15.067 4.615 1.00 90.94 202 MET A C 1
ATOM 1537 O O . MET A 1 202 ? -10.896 15.857 5.265 1.00 90.94 202 MET A O 1
ATOM 1541 N N . PHE A 1 203 ? -12.477 15.449 3.703 1.00 86.56 203 PHE A N 1
ATOM 1542 C CA . PHE A 1 203 ? -12.752 16.852 3.389 1.00 86.56 203 PHE A CA 1
ATOM 1543 C C . PHE A 1 203 ? -13.927 17.427 4.183 1.00 86.56 203 PHE A C 1
ATOM 1545 O O . PHE A 1 203 ? -13.975 18.633 4.408 1.00 86.56 203 PHE A O 1
ATOM 1552 N N . GLY A 1 204 ? -14.880 16.590 4.602 1.00 83.75 204 GLY A N 1
ATOM 1553 C CA . GLY A 1 204 ? -16.034 17.048 5.371 1.00 83.75 204 GLY A CA 1
ATOM 1554 C C . GLY A 1 204 ? -15.725 17.310 6.846 1.00 83.75 204 GLY A C 1
ATOM 1555 O O . GLY A 1 204 ? -16.303 18.222 7.437 1.00 83.75 204 GLY A O 1
ATOM 1556 N N . LEU A 1 205 ? -14.835 16.523 7.462 1.00 80.38 205 LEU A N 1
ATOM 1557 C CA . LEU A 1 205 ? -14.260 16.865 8.759 1.00 80.38 205 LEU A CA 1
ATOM 1558 C C . LEU A 1 205 ? -12.962 17.625 8.508 1.00 80.38 205 LEU A C 1
ATOM 1560 O O . LEU A 1 205 ? -12.248 17.307 7.559 1.00 80.38 205 LEU A O 1
ATOM 1564 N N . PRO A 1 206 ? -12.578 18.563 9.387 1.00 69.31 206 PRO A N 1
ATOM 1565 C CA . PRO A 1 206 ? -11.232 19.103 9.369 1.00 69.31 206 PRO A CA 1
ATOM 1566 C C . PRO A 1 206 ? -10.292 18.004 9.880 1.00 69.31 206 PRO A C 1
ATOM 1568 O O . PRO A 1 206 ? -9.919 18.011 11.046 1.00 69.31 206 PRO A O 1
ATOM 1571 N N . ILE A 1 207 ? -10.003 16.982 9.074 1.00 76.38 207 ILE A N 1
ATOM 1572 C CA . ILE A 1 207 ? -8.906 16.030 9.309 1.00 76.38 207 ILE A CA 1
ATOM 1573 C C . ILE A 1 207 ? -7.658 16.593 8.634 1.00 76.38 207 ILE A C 1
ATOM 1575 O O . ILE A 1 207 ? -6.590 16.653 9.242 1.00 76.38 207 ILE A O 1
ATOM 1579 N N . VAL A 1 208 ? -7.828 17.081 7.403 1.00 77.75 208 VAL A N 1
ATOM 1580 C CA . VAL A 1 208 ? -6.830 17.874 6.686 1.00 77.75 208 VAL A CA 1
ATOM 1581 C C . VAL A 1 208 ? -6.473 19.101 7.529 1.00 77.75 208 VAL A C 1
ATOM 1583 O O . VAL A 1 208 ? -7.352 19.827 7.993 1.00 77.75 208 VAL A O 1
ATOM 1586 N N . LEU A 1 209 ? -5.173 19.298 7.755 1.00 76.75 209 LEU A N 1
ATOM 1587 C CA . LEU A 1 209 ? -4.594 20.391 8.543 1.00 76.75 209 LEU A CA 1
ATOM 1588 C C . LEU A 1 209 ? -5.053 20.478 10.013 1.00 76.75 209 LEU A C 1
ATOM 1590 O O . LEU A 1 209 ? -4.805 21.494 10.659 1.00 76.75 209 LEU A O 1
ATOM 1594 N N . ASN A 1 210 ? -5.671 19.433 10.578 1.00 85.12 210 ASN A N 1
ATOM 1595 C CA . ASN A 1 210 ? -6.044 19.396 11.994 1.00 85.12 210 ASN A CA 1
ATOM 1596 C C . ASN A 1 210 ? -5.029 18.594 12.820 1.00 85.12 210 ASN A C 1
ATOM 1598 O O . ASN A 1 210 ? -5.021 17.360 12.747 1.00 85.12 210 ASN A O 1
ATOM 1602 N N . PRO A 1 211 ? -4.226 19.252 13.676 1.00 81.06 211 PRO A N 1
ATOM 1603 C CA . PRO A 1 211 ? -3.183 18.581 14.446 1.00 81.06 211 PRO A CA 1
ATOM 1604 C C . PRO A 1 211 ? -3.708 17.511 15.412 1.00 81.06 211 PRO A C 1
ATOM 1606 O O . PRO A 1 211 ? -3.003 16.542 15.675 1.00 81.06 211 PRO A O 1
ATOM 1609 N N . ILE A 1 212 ? -4.938 17.652 15.924 1.00 87.50 212 ILE A N 1
ATOM 1610 C CA . ILE A 1 212 ? -5.535 16.686 16.861 1.00 87.50 212 ILE A CA 1
ATOM 1611 C C . ILE A 1 212 ? -5.923 15.406 16.120 1.00 87.50 212 ILE A C 1
ATOM 1613 O O . ILE A 1 212 ? -5.611 14.313 16.585 1.00 87.50 212 ILE A O 1
ATOM 1617 N N . MET A 1 213 ? -6.582 15.532 14.965 1.00 90.56 213 MET A N 1
ATOM 1618 C CA . MET A 1 213 ? -7.023 14.377 14.171 1.00 90.56 213 MET A CA 1
ATOM 1619 C C . MET A 1 213 ? -5.886 13.734 13.373 1.00 90.56 213 MET A C 1
ATOM 1621 O O . MET A 1 213 ? -5.951 12.539 13.091 1.00 90.56 213 MET A O 1
ATOM 1625 N N . MET A 1 214 ? -4.819 14.480 13.078 1.00 91.56 214 MET A N 1
ATOM 1626 C CA . MET A 1 214 ? -3.596 13.954 12.464 1.00 91.56 214 MET A CA 1
ATOM 1627 C C . MET A 1 214 ? -2.976 12.813 13.284 1.00 91.56 214 MET A C 1
ATOM 1629 O O . MET A 1 214 ? -2.510 11.830 12.709 1.00 91.56 214 MET A O 1
ATOM 1633 N N . VAL A 1 215 ? -2.981 12.922 14.618 1.00 94.19 215 VAL A N 1
ATOM 1634 C CA . VAL A 1 215 ? -2.368 11.925 15.511 1.00 94.19 215 VAL A CA 1
ATOM 1635 C C . VAL A 1 215 ? -2.975 10.527 15.320 1.00 94.19 215 VAL A C 1
ATOM 1637 O O . VAL A 1 215 ? -2.227 9.622 14.942 1.00 94.19 215 VAL A O 1
ATOM 1640 N N . PRO A 1 216 ? -4.290 10.300 15.521 1.00 96.00 216 PRO A N 1
ATOM 1641 C CA . PRO A 1 216 ? -4.874 8.983 15.305 1.00 96.00 216 PRO A CA 1
ATOM 1642 C C . PRO A 1 216 ? -4.853 8.591 13.823 1.00 96.00 216 PRO A C 1
ATOM 1644 O O . PRO A 1 216 ? -4.668 7.415 13.528 1.00 96.00 216 PRO A O 1
ATOM 1647 N N . PHE A 1 217 ? -4.950 9.549 12.894 1.00 96.12 217 PHE A N 1
ATOM 1648 C CA . PHE A 1 217 ? -4.916 9.273 11.455 1.00 96.12 217 PHE A CA 1
ATOM 1649 C C . PHE A 1 217 ? -3.611 8.616 10.989 1.00 96.12 217 PHE A C 1
ATOM 1651 O O . PHE A 1 217 ? -3.631 7.736 10.130 1.00 96.12 217 PHE A O 1
ATOM 1658 N N . ILE A 1 218 ? -2.478 8.997 11.579 1.00 96.12 218 ILE A N 1
ATOM 1659 C CA . ILE A 1 218 ? -1.180 8.375 11.290 1.00 96.12 218 ILE A CA 1
ATOM 1660 C C . ILE A 1 218 ? -0.949 7.152 12.186 1.00 96.12 218 ILE A C 1
ATOM 1662 O O . ILE A 1 218 ? -0.472 6.124 11.710 1.00 96.12 218 ILE A O 1
ATOM 1666 N N . MET A 1 219 ? -1.304 7.233 13.471 1.00 97.38 219 MET A N 1
ATOM 1667 C CA . MET A 1 219 ? -1.034 6.174 14.450 1.00 97.38 219 MET A CA 1
ATOM 1668 C C . MET A 1 219 ? -1.835 4.893 14.188 1.00 97.38 219 MET A C 1
ATOM 1670 O O . MET A 1 219 ? -1.281 3.801 14.307 1.00 97.38 219 MET A O 1
ATOM 1674 N N . VAL A 1 220 ? -3.119 5.000 13.834 1.00 98.38 220 VAL A N 1
ATOM 1675 C CA . VAL A 1 220 ? -4.007 3.839 13.662 1.00 98.38 220 VAL A CA 1
ATOM 1676 C C . VAL A 1 220 ? -3.473 2.860 12.607 1.00 98.38 220 VAL A C 1
ATOM 1678 O O . VAL A 1 220 ? -3.329 1.678 12.928 1.00 98.38 220 VAL A O 1
ATOM 1681 N N . PRO A 1 221 ? -3.100 3.304 11.391 1.00 97.81 221 PRO A N 1
ATOM 1682 C CA . PRO A 1 221 ? -2.486 2.422 10.404 1.00 97.81 221 PRO A CA 1
ATOM 1683 C C . PRO A 1 221 ? -1.182 1.782 10.882 1.00 97.81 221 PRO A C 1
ATOM 1685 O O . PRO A 1 221 ? -0.945 0.619 10.573 1.00 97.81 221 PRO A O 1
ATOM 1688 N N . ILE A 1 222 ? -0.352 2.489 11.658 1.00 98.31 222 ILE A N 1
ATOM 1689 C CA . ILE A 1 222 ? 0.904 1.937 12.199 1.00 98.31 222 ILE A CA 1
ATOM 1690 C C . ILE A 1 222 ? 0.608 0.788 13.167 1.00 98.31 222 ILE A C 1
ATOM 1692 O O . ILE A 1 222 ? 1.185 -0.293 13.039 1.00 98.31 222 ILE A O 1
ATOM 1696 N N . VAL A 1 223 ? -0.323 1.000 14.101 1.00 98.62 223 VAL A N 1
ATOM 1697 C CA . VAL A 1 223 ? -0.741 -0.027 15.067 1.00 98.62 223 VAL A CA 1
ATOM 1698 C C . VAL A 1 223 ? -1.323 -1.238 14.342 1.00 98.62 223 VAL A C 1
ATOM 1700 O O . VAL A 1 223 ? -0.946 -2.370 14.636 1.00 98.62 223 VAL A O 1
ATOM 1703 N N . ASN A 1 224 ? -2.185 -1.025 13.350 1.00 98.50 224 ASN A N 1
ATOM 1704 C CA . ASN A 1 224 ? -2.797 -2.133 12.623 1.00 98.50 224 ASN A CA 1
ATOM 1705 C C . ASN A 1 224 ? -1.834 -2.846 11.662 1.00 98.50 224 ASN A C 1
ATOM 1707 O O . ASN A 1 224 ? -1.941 -4.061 11.507 1.00 98.50 224 ASN A O 1
ATOM 1711 N N . CYS A 1 225 ? -0.828 -2.155 11.114 1.00 98.38 225 CYS A N 1
ATOM 1712 C CA . CYS A 1 225 ? 0.297 -2.813 10.445 1.00 98.38 225 CYS A CA 1
ATOM 1713 C C . CYS A 1 225 ? 1.051 -3.734 11.413 1.00 98.38 225 CYS A C 1
ATOM 1715 O O . CYS A 1 225 ? 1.396 -4.848 11.033 1.00 98.38 225 CYS A O 1
ATOM 1717 N N . ALA A 1 226 ? 1.288 -3.305 12.658 1.00 98.38 226 ALA A N 1
ATOM 1718 C CA . ALA A 1 226 ? 1.964 -4.132 13.658 1.00 98.38 226 ALA A CA 1
ATOM 1719 C C . ALA A 1 226 ? 1.132 -5.363 14.062 1.00 98.38 226 ALA A C 1
ATOM 1721 O O . ALA A 1 226 ? 1.689 -6.450 14.208 1.00 98.38 226 ALA A O 1
ATOM 1722 N N . ILE A 1 227 ? -0.194 -5.220 14.185 1.00 98.50 227 ILE A N 1
ATOM 1723 C CA . ILE A 1 227 ? -1.101 -6.354 14.435 1.00 98.50 227 ILE A CA 1
ATOM 1724 C C . ILE A 1 227 ? -1.054 -7.336 13.262 1.00 98.50 227 ILE A C 1
ATOM 1726 O O . ILE A 1 227 ? -0.773 -8.515 13.471 1.00 98.50 227 ILE A O 1
ATOM 1730 N N . GLY A 1 228 ? -1.272 -6.862 12.031 1.00 98.19 228 GLY A N 1
ATOM 1731 C CA . GLY A 1 228 ? -1.210 -7.711 10.837 1.00 98.19 228 GLY A CA 1
ATOM 1732 C C . GLY A 1 228 ? 0.143 -8.412 10.703 1.00 98.19 228 GLY A C 1
ATOM 1733 O O . GLY A 1 228 ? 0.196 -9.619 10.478 1.00 98.19 228 GLY A O 1
ATOM 1734 N N . TYR A 1 229 ? 1.231 -7.676 10.945 1.00 98.25 229 TYR A N 1
ATOM 1735 C CA . TYR A 1 229 ? 2.587 -8.217 10.967 1.00 98.25 229 TYR A CA 1
ATOM 1736 C C . TYR A 1 229 ? 2.728 -9.349 11.977 1.00 98.25 229 TYR A C 1
ATOM 1738 O O . TYR A 1 229 ? 3.187 -10.413 11.590 1.00 98.25 229 TYR A O 1
ATOM 1746 N N . PHE A 1 230 ? 2.284 -9.160 13.222 1.00 98.50 230 PHE A N 1
ATOM 1747 C CA . PHE A 1 230 ? 2.353 -10.192 14.256 1.00 98.50 230 PHE A CA 1
ATOM 1748 C C . PHE A 1 230 ? 1.648 -11.487 13.830 1.00 98.50 230 PHE A C 1
ATOM 1750 O O . PHE A 1 230 ? 2.239 -12.562 13.917 1.00 98.50 230 PHE A O 1
ATOM 1757 N N . PHE A 1 231 ? 0.409 -11.396 13.336 1.00 98.56 231 PHE A N 1
ATOM 1758 C CA . PHE A 1 231 ? -0.363 -12.579 12.943 1.00 98.56 231 PHE A CA 1
ATOM 1759 C C . PHE A 1 231 ? 0.243 -13.310 11.739 1.00 98.56 231 PHE A C 1
ATOM 1761 O O . PHE A 1 231 ? 0.235 -14.542 11.714 1.00 98.56 231 PHE A O 1
ATOM 1768 N N . VAL A 1 232 ? 0.782 -12.571 10.766 1.00 98.12 232 VAL A N 1
ATOM 1769 C CA . VAL A 1 232 ? 1.446 -13.149 9.589 1.00 98.12 232 VAL A CA 1
ATOM 1770 C C . VAL A 1 232 ? 2.818 -13.727 9.955 1.00 98.12 232 VAL A C 1
ATOM 1772 O O . VAL A 1 232 ? 3.135 -14.843 9.559 1.00 98.12 232 VAL A O 1
ATOM 1775 N N . SER A 1 233 ? 3.634 -13.010 10.736 1.00 96.75 233 SER A N 1
ATOM 1776 C CA . SER A 1 233 ? 4.998 -13.431 11.094 1.00 96.75 233 SER A CA 1
ATOM 1777 C C . SER A 1 233 ? 5.031 -14.613 12.057 1.00 96.75 233 SER A C 1
ATOM 1779 O O . SER A 1 233 ? 5.985 -15.379 12.047 1.00 96.75 233 SER A O 1
ATOM 1781 N N . MET A 1 234 ? 4.007 -14.743 12.905 1.00 97.62 234 MET A N 1
ATOM 1782 C CA . MET A 1 234 ? 3.834 -15.899 13.789 1.00 97.62 234 MET A CA 1
ATOM 1783 C C . MET A 1 234 ? 3.158 -17.081 13.086 1.00 97.62 234 MET A C 1
ATOM 1785 O O . MET A 1 234 ? 2.826 -18.059 13.749 1.00 97.62 234 MET A O 1
ATOM 1789 N N . GLU A 1 235 ? 2.903 -16.974 11.777 1.00 97.06 235 GLU A N 1
ATOM 1790 C CA . GLU A 1 235 ? 2.241 -18.011 10.981 1.00 97.06 235 GLU A CA 1
ATOM 1791 C C . GLU A 1 235 ? 0.876 -18.424 11.566 1.00 97.06 235 GLU A C 1
ATOM 1793 O O . GLU A 1 235 ? 0.435 -19.564 11.444 1.00 97.06 235 GLU A O 1
ATOM 1798 N N . ILE A 1 236 ? 0.175 -17.484 12.210 1.00 98.12 236 ILE A N 1
ATOM 1799 C CA . ILE A 1 236 ? -1.183 -17.702 12.728 1.00 98.12 236 ILE A CA 1
ATOM 1800 C C . I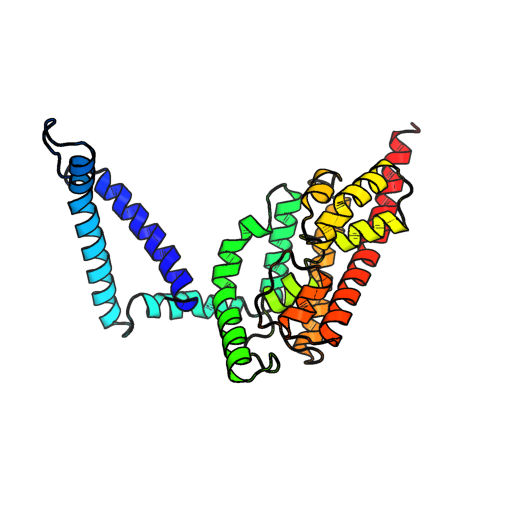LE A 1 236 ? -2.193 -17.564 11.584 1.00 98.12 236 ILE A C 1
ATOM 1802 O O . ILE A 1 236 ? -3.179 -18.299 11.516 1.00 98.12 236 ILE A O 1
ATOM 1806 N N . ILE A 1 237 ? -1.936 -16.632 10.666 1.00 98.50 237 ILE A N 1
ATOM 1807 C CA . ILE A 1 237 ? -2.659 -16.489 9.400 1.00 98.50 237 ILE A CA 1
ATOM 1808 C C . ILE A 1 237 ? -1.655 -16.545 8.247 1.00 98.50 237 ILE A C 1
ATOM 1810 O O . ILE A 1 237 ? -0.511 -16.117 8.419 1.00 98.50 237 ILE A O 1
ATOM 1814 N N . PRO A 1 238 ? -2.058 -17.024 7.060 1.00 98.06 238 PRO A N 1
ATOM 1815 C CA . PRO A 1 238 ? -1.172 -16.986 5.914 1.00 98.06 238 PRO A CA 1
ATOM 1816 C C . PRO A 1 238 ? -1.029 -15.546 5.395 1.00 98.06 238 PRO A C 1
ATOM 1818 O O . PRO A 1 238 ? -1.909 -14.710 5.624 1.00 98.06 238 PRO A O 1
ATOM 1821 N N . PRO A 1 239 ? 0.041 -15.242 4.647 1.00 97.62 239 PRO A N 1
ATOM 1822 C CA . PRO A 1 239 ? 0.171 -13.963 3.965 1.00 97.62 239 PRO A CA 1
ATOM 1823 C C . PRO A 1 239 ? -0.839 -13.817 2.818 1.00 97.62 239 PRO A C 1
ATOM 1825 O O . PRO A 1 239 ? -1.412 -14.795 2.318 1.00 97.62 239 PRO A O 1
ATOM 1828 N N . VAL A 1 240 ? -1.027 -12.575 2.367 1.00 97.31 240 VAL A N 1
ATOM 1829 C CA . VAL A 1 240 ? -1.817 -12.274 1.170 1.00 97.31 240 VAL A CA 1
ATOM 1830 C C . VAL A 1 240 ? -0.974 -12.530 -0.074 1.00 97.31 240 VAL A C 1
ATOM 1832 O O . VAL A 1 240 ? 0.153 -12.051 -0.202 1.00 97.31 240 VAL A O 1
ATOM 1835 N N . ALA A 1 241 ? -1.549 -13.267 -1.017 1.00 97.19 241 ALA A N 1
ATOM 1836 C CA . ALA A 1 241 ? -0.939 -13.534 -2.318 1.00 97.19 241 ALA A CA 1
ATOM 1837 C C . ALA A 1 241 ? -1.842 -13.116 -3.483 1.00 97.19 241 ALA A C 1
ATOM 1839 O O . ALA A 1 241 ? -1.349 -12.757 -4.551 1.00 97.19 241 ALA A O 1
ATOM 1840 N N . TYR A 1 242 ? -3.161 -13.140 -3.286 1.00 97.00 242 TYR A N 1
ATOM 1841 C CA . TYR A 1 242 ? -4.113 -12.746 -4.315 1.00 97.00 242 TYR A CA 1
ATOM 1842 C C . TYR A 1 242 ? -4.335 -11.235 -4.297 1.00 97.00 242 TYR A C 1
ATOM 1844 O O . TYR A 1 242 ? -4.601 -10.643 -3.252 1.00 97.00 242 TYR A O 1
ATOM 1852 N N . ALA A 1 243 ? -4.250 -10.609 -5.471 1.00 91.81 243 ALA A N 1
ATOM 1853 C CA . ALA A 1 243 ? -4.573 -9.199 -5.625 1.00 91.81 243 ALA A CA 1
ATOM 1854 C C . ALA A 1 243 ? -6.083 -8.989 -5.441 1.00 91.81 243 ALA A C 1
ATOM 1856 O O . ALA A 1 243 ? -6.893 -9.509 -6.208 1.00 91.81 243 ALA A O 1
ATOM 1857 N N . VAL A 1 244 ? -6.453 -8.207 -4.430 1.00 95.88 244 VAL A N 1
ATOM 1858 C CA . VAL A 1 244 ? -7.843 -7.849 -4.139 1.00 95.88 244 VAL A CA 1
ATOM 1859 C C . VAL A 1 244 ? -8.052 -6.377 -4.501 1.00 95.88 244 VAL A C 1
ATOM 1861 O O . VAL A 1 244 ? -7.236 -5.544 -4.101 1.00 95.88 244 VAL A O 1
ATOM 1864 N N . PRO A 1 245 ? -9.116 -6.015 -5.245 1.00 96.12 245 PRO A N 1
ATOM 1865 C CA . PRO A 1 245 ? -9.415 -4.616 -5.532 1.00 96.12 245 PRO A CA 1
ATOM 1866 C C . PRO A 1 245 ? -9.533 -3.804 -4.241 1.00 96.12 245 PRO A C 1
ATOM 1868 O O . PRO A 1 245 ? -10.243 -4.211 -3.321 1.00 96.12 245 PRO A O 1
ATOM 1871 N N . TRP A 1 246 ? -8.884 -2.640 -4.184 1.00 94.31 246 TRP A N 1
ATOM 1872 C CA . TRP A 1 246 ? -8.855 -1.803 -2.980 1.00 94.31 246 TRP A CA 1
ATOM 1873 C C . TRP A 1 246 ? -10.240 -1.299 -2.558 1.00 94.31 246 TRP A C 1
ATOM 1875 O O . TRP A 1 246 ? -10.418 -0.934 -1.407 1.00 94.31 246 TRP A O 1
ATOM 1885 N N . THR A 1 247 ? -11.233 -1.307 -3.450 1.00 96.12 247 THR A N 1
ATOM 1886 C CA . THR A 1 247 ? -12.623 -0.954 -3.133 1.00 96.12 247 THR A CA 1
ATOM 1887 C C . THR A 1 247 ? -13.411 -2.101 -2.502 1.00 96.12 247 THR A C 1
ATOM 1889 O O . THR A 1 247 ? -14.586 -1.943 -2.206 1.00 96.12 247 THR A O 1
ATOM 1892 N N . THR A 1 248 ? -12.820 -3.281 -2.320 1.00 97.56 248 THR A N 1
ATOM 1893 C CA . THR A 1 248 ? -13.470 -4.408 -1.633 1.00 97.56 248 THR A CA 1
ATOM 1894 C C . THR A 1 248 ? -13.784 -4.022 -0.188 1.00 97.56 248 THR A C 1
ATOM 1896 O O . THR A 1 248 ? -12.908 -3.444 0.452 1.00 97.56 248 THR A O 1
ATOM 1899 N N . PRO A 1 249 ? -14.964 -4.359 0.373 1.00 96.50 249 PRO A N 1
ATOM 1900 C CA . PRO A 1 249 ? -15.287 -4.031 1.757 1.00 96.50 249 PRO A CA 1
ATOM 1901 C C . PRO A 1 249 ? -14.147 -4.364 2.723 1.00 96.50 249 PRO A C 1
ATOM 1903 O O . PRO A 1 249 ? -13.736 -5.521 2.795 1.00 96.50 249 PRO A O 1
ATOM 1906 N N . GLY A 1 250 ? -13.624 -3.356 3.429 1.00 90.31 250 GLY A N 1
ATOM 1907 C CA . GLY A 1 250 ? -12.283 -3.388 4.036 1.00 90.31 250 GLY A CA 1
ATOM 1908 C C . GLY A 1 250 ? -11.883 -4.696 4.743 1.00 90.31 250 GLY A C 1
ATOM 1909 O O . GLY A 1 250 ? -10.876 -5.289 4.360 1.00 90.31 250 GLY A O 1
ATOM 1910 N N . PRO A 1 251 ? -12.668 -5.222 5.707 1.00 89.31 251 PRO A N 1
ATOM 1911 C CA . PRO A 1 251 ? -12.314 -6.459 6.414 1.00 89.31 251 PRO A CA 1
ATOM 1912 C C . PRO A 1 251 ? -12.212 -7.704 5.514 1.00 89.31 251 PRO A C 1
ATOM 1914 O O . PRO A 1 251 ? -11.507 -8.654 5.853 1.00 89.31 251 PRO A O 1
ATOM 1917 N N . LEU A 1 252 ? -12.884 -7.715 4.357 1.00 97.12 252 LEU A N 1
ATOM 1918 C CA . LEU A 1 252 ? -12.842 -8.831 3.406 1.00 97.12 252 LEU A CA 1
ATOM 1919 C C . LEU A 1 252 ? -11.538 -8.884 2.603 1.00 97.12 252 LEU A C 1
ATOM 1921 O O . LEU A 1 252 ? -11.245 -9.928 2.021 1.00 97.12 252 LEU A O 1
ATOM 1925 N N . ILE A 1 253 ? -10.748 -7.805 2.569 1.00 97.62 253 ILE A N 1
ATOM 1926 C CA . ILE A 1 253 ? -9.489 -7.768 1.810 1.00 97.62 253 ILE A CA 1
ATOM 1927 C C . ILE A 1 253 ? -8.532 -8.851 2.314 1.00 97.62 253 ILE A C 1
ATOM 1929 O O . ILE A 1 253 ? -8.023 -9.635 1.515 1.00 97.62 253 ILE A O 1
ATOM 1933 N N . ALA A 1 254 ? -8.347 -8.958 3.633 1.00 97.25 254 ALA A N 1
ATOM 1934 C CA . ALA A 1 254 ? -7.497 -9.985 4.233 1.00 97.25 254 ALA A CA 1
ATOM 1935 C C . ALA A 1 254 ? -8.021 -11.408 3.961 1.00 97.25 254 ALA A C 1
ATOM 1937 O O . ALA A 1 254 ? -7.252 -12.303 3.616 1.00 97.25 254 ALA A O 1
ATOM 1938 N N . PHE A 1 255 ? -9.338 -11.617 4.060 1.00 98.38 255 PHE A N 1
ATOM 1939 C CA . PHE A 1 255 ? -9.971 -12.913 3.794 1.00 98.38 255 PHE A CA 1
ATOM 1940 C C . PHE A 1 255 ? -9.751 -13.379 2.353 1.00 98.38 255 PHE A C 1
ATOM 1942 O O . PHE A 1 255 ? -9.277 -14.486 2.118 1.00 98.38 255 PHE A O 1
ATOM 1949 N N . LEU A 1 256 ? -10.068 -12.527 1.378 1.00 98.31 256 LEU A N 1
ATOM 1950 C CA . LEU A 1 256 ? -9.945 -12.874 -0.037 1.00 98.31 256 LEU A CA 1
ATOM 1951 C C . LEU A 1 256 ? -8.476 -12.960 -0.464 1.00 98.31 256 LEU A C 1
ATOM 1953 O O . LEU A 1 256 ? -8.099 -13.872 -1.199 1.00 98.31 256 LEU A O 1
ATOM 1957 N N . GLY A 1 257 ? -7.628 -12.067 0.049 1.00 97.69 257 GLY A N 1
ATOM 1958 C CA . GLY A 1 257 ? -6.203 -12.021 -0.271 1.00 97.69 257 GLY A CA 1
ATOM 1959 C C . GLY A 1 257 ? -5.428 -13.263 0.180 1.00 97.69 257 GLY A C 1
ATOM 1960 O O . GLY A 1 257 ? -4.450 -13.657 -0.460 1.00 97.69 257 GLY A O 1
ATOM 1961 N N . THR A 1 258 ? -5.900 -13.913 1.243 1.00 98.06 258 THR A N 1
ATOM 1962 C CA . THR A 1 258 ? -5.365 -15.176 1.779 1.00 98.06 258 THR A CA 1
ATOM 1963 C C . THR A 1 258 ? -5.992 -16.427 1.156 1.00 98.06 258 THR A C 1
ATOM 1965 O O . THR A 1 258 ? -5.714 -17.542 1.592 1.00 98.06 258 THR A O 1
ATOM 1968 N N . GLY A 1 259 ? -6.860 -16.276 0.150 1.00 96.69 259 GLY A N 1
ATOM 1969 C CA . GLY A 1 259 ? -7.558 -17.404 -0.472 1.00 96.69 259 GLY A CA 1
ATOM 1970 C C . GLY A 1 259 ? -8.715 -17.961 0.363 1.00 96.69 259 GLY A C 1
ATOM 1971 O O . GLY A 1 259 ? -9.092 -19.114 0.182 1.00 96.69 259 GLY A O 1
ATOM 1972 N N . GLY A 1 260 ? -9.283 -17.162 1.272 1.00 97.12 260 GLY A N 1
ATOM 1973 C CA . GLY A 1 260 ? -10.452 -17.525 2.076 1.00 97.12 260 GLY A CA 1
ATOM 1974 C C . GLY A 1 260 ? -10.139 -17.953 3.512 1.00 97.12 260 GLY A C 1
ATOM 1975 O O . GLY A 1 260 ? -10.872 -18.762 4.085 1.00 97.12 260 GLY A O 1
ATOM 1976 N N . ASN A 1 261 ? -9.063 -17.446 4.124 1.00 98.06 261 ASN A N 1
ATOM 1977 C CA . ASN A 1 261 ? -8.743 -17.780 5.511 1.00 98.06 261 ASN A CA 1
ATOM 1978 C C . ASN A 1 261 ? -9.650 -17.015 6.498 1.00 98.06 261 ASN A C 1
ATOM 1980 O O . ASN A 1 261 ? -9.546 -15.798 6.654 1.00 98.06 261 ASN A O 1
ATOM 1984 N N . TRP A 1 262 ? -10.520 -17.733 7.212 1.00 98.00 262 TRP A N 1
ATOM 1985 C CA . TRP A 1 262 ? -11.459 -17.144 8.178 1.00 98.00 262 TRP A CA 1
ATOM 1986 C C . TRP A 1 262 ? -10.788 -16.422 9.349 1.00 98.00 262 TRP A C 1
ATOM 1988 O O . TRP A 1 262 ? -11.332 -15.442 9.852 1.00 98.00 262 TRP A O 1
ATOM 1998 N N . LEU A 1 263 ? -9.607 -16.861 9.784 1.00 98.12 263 LEU A N 1
ATOM 1999 C CA . LEU A 1 263 ? -8.896 -16.178 10.861 1.00 98.12 263 LEU A CA 1
ATOM 2000 C C . LEU A 1 263 ? -8.348 -14.826 10.386 1.00 98.12 263 LEU A C 1
ATOM 2002 O O . LEU A 1 263 ? -8.446 -13.848 11.121 1.00 98.12 263 LEU A O 1
ATOM 2006 N N . ALA A 1 264 ? -7.892 -14.722 9.134 1.00 98.12 264 ALA A N 1
ATOM 2007 C CA . ALA A 1 264 ? -7.516 -13.445 8.524 1.00 98.12 264 ALA A CA 1
ATOM 2008 C C . ALA A 1 264 ? -8.699 -12.459 8.466 1.00 98.12 264 ALA A C 1
ATOM 2010 O O . ALA A 1 264 ? -8.515 -11.270 8.728 1.00 98.12 264 ALA A O 1
ATOM 2011 N N . LEU A 1 265 ? -9.924 -12.946 8.212 1.00 98.44 265 LEU A N 1
ATOM 2012 C CA . LEU A 1 265 ? -11.142 -12.126 8.304 1.00 98.44 265 LEU A CA 1
ATOM 2013 C C . LEU A 1 265 ? -11.343 -11.566 9.718 1.00 98.44 265 LEU A C 1
ATOM 2015 O O . LEU A 1 265 ? -11.604 -10.374 9.892 1.00 98.44 265 LEU A O 1
ATOM 2019 N N . LEU A 1 266 ? -11.215 -12.424 10.734 1.00 98.44 266 LEU A N 1
ATOM 2020 C CA . LEU A 1 266 ? -11.362 -12.027 12.135 1.00 98.44 266 LEU A CA 1
ATOM 2021 C C . LEU A 1 266 ? -10.294 -11.010 12.548 1.00 98.44 266 LEU A C 1
ATOM 2023 O O . LEU A 1 266 ? -10.617 -10.046 13.240 1.00 98.44 266 LEU A O 1
ATOM 2027 N N . VAL A 1 267 ? -9.054 -11.170 12.079 1.00 98.44 267 VAL A N 1
ATOM 2028 C CA . VAL A 1 267 ? -7.981 -10.188 12.299 1.00 98.44 267 VAL A CA 1
ATOM 2029 C C . VAL A 1 267 ? -8.309 -8.855 11.613 1.00 98.44 267 VAL A C 1
ATOM 2031 O O . VAL A 1 267 ? -8.112 -7.802 12.213 1.00 98.44 267 VAL A O 1
ATOM 2034 N N . GLY A 1 268 ? -8.901 -8.866 10.415 1.00 98.06 268 GLY A N 1
ATOM 2035 C CA . GLY A 1 268 ? -9.403 -7.650 9.763 1.00 98.06 268 GLY A CA 1
ATOM 2036 C C . GLY A 1 268 ? -10.439 -6.899 10.614 1.00 98.06 268 GLY A C 1
ATOM 2037 O O . GLY A 1 268 ? -10.349 -5.679 10.786 1.00 98.06 268 GLY A O 1
ATOM 2038 N N . PHE A 1 269 ? -11.390 -7.619 11.218 1.00 98.50 269 PHE A N 1
ATOM 2039 C CA . PHE A 1 269 ? -12.353 -7.029 12.158 1.00 98.50 269 PHE A CA 1
ATOM 2040 C C . PHE A 1 269 ? -11.713 -6.574 13.475 1.00 98.50 269 PHE A C 1
ATOM 2042 O O . PHE A 1 269 ? -12.099 -5.527 14.000 1.00 98.50 269 PHE A O 1
ATOM 2049 N N . LEU A 1 270 ? -10.720 -7.304 13.989 1.00 98.56 270 LEU A N 1
ATOM 2050 C CA . LEU A 1 270 ? -9.923 -6.882 15.142 1.00 98.56 270 LEU A CA 1
ATOM 2051 C C . LEU A 1 270 ? -9.242 -5.538 14.861 1.00 98.56 270 LEU A C 1
ATOM 2053 O O . LEU A 1 270 ? -9.371 -4.617 15.665 1.00 98.56 270 LEU A O 1
ATOM 2057 N N . CYS A 1 271 ? -8.583 -5.392 13.710 1.00 98.62 271 CYS A N 1
ATOM 2058 C CA . CYS A 1 271 ? -7.936 -4.144 13.306 1.00 98.62 271 CYS A CA 1
ATOM 2059 C C . CYS A 1 271 ? -8.932 -2.983 13.187 1.00 98.62 271 CYS A C 1
ATOM 2061 O O . CYS A 1 271 ? -8.640 -1.866 13.624 1.00 98.62 271 CYS A O 1
ATOM 2063 N N . LEU A 1 272 ? -10.133 -3.236 12.654 1.00 98.56 272 LEU A N 1
ATOM 2064 C CA . LEU A 1 272 ? -11.206 -2.240 12.622 1.00 98.56 272 LEU A CA 1
ATOM 2065 C C . LEU A 1 272 ? -11.651 -1.835 14.039 1.00 98.56 272 LEU A C 1
ATOM 2067 O O . LEU A 1 272 ? -11.788 -0.645 14.319 1.00 98.56 272 LEU A O 1
ATOM 2071 N N . GLY A 1 273 ? -11.819 -2.800 14.946 1.00 98.56 273 GLY A N 1
ATOM 2072 C CA . GLY A 1 273 ? -12.150 -2.531 16.347 1.00 98.56 273 GLY A CA 1
ATOM 2073 C C . GLY A 1 273 ? -11.073 -1.707 17.056 1.00 98.56 273 GLY A C 1
ATOM 2074 O O . GLY A 1 273 ? -11.385 -0.708 17.705 1.00 98.56 273 GLY A O 1
ATOM 2075 N N . VAL A 1 274 ? -9.799 -2.065 16.877 1.00 98.75 274 VAL A N 1
ATOM 2076 C CA . VAL A 1 274 ? -8.653 -1.315 17.418 1.00 98.75 274 VAL A CA 1
ATOM 2077 C C . VAL A 1 274 ? -8.617 0.107 16.858 1.00 98.75 274 VAL A C 1
ATOM 2079 O O . VAL A 1 274 ? -8.465 1.056 17.628 1.00 98.75 274 VAL A O 1
ATOM 2082 N N . ALA A 1 275 ? -8.840 0.281 15.551 1.00 98.62 275 ALA A N 1
ATOM 2083 C CA . ALA A 1 275 ? -8.942 1.601 14.933 1.00 98.62 275 ALA A CA 1
ATOM 2084 C C . ALA A 1 275 ? -10.039 2.446 15.597 1.00 98.62 275 ALA A C 1
ATOM 2086 O O . ALA A 1 275 ? -9.783 3.579 16.009 1.00 98.62 275 ALA A O 1
ATOM 2087 N N . THR A 1 276 ? -11.244 1.892 15.763 1.00 98.56 276 THR A N 1
ATOM 2088 C CA . THR A 1 276 ? -12.355 2.574 16.442 1.00 98.56 276 THR A CA 1
ATOM 2089 C C . THR A 1 276 ? -11.998 2.975 17.869 1.00 98.56 276 THR A C 1
ATOM 2091 O O . THR A 1 276 ? -12.249 4.117 18.256 1.00 98.56 276 THR A O 1
ATOM 2094 N N . MET A 1 277 ? -11.377 2.079 18.639 1.00 98.50 277 MET A N 1
ATOM 2095 C CA . MET A 1 277 ? -10.983 2.353 20.024 1.00 98.50 277 MET A CA 1
ATOM 2096 C C . MET A 1 277 ? -9.940 3.467 20.129 1.00 98.50 277 MET A C 1
ATOM 2098 O O . MET A 1 277 ? -10.044 4.307 21.022 1.00 98.50 277 MET A O 1
ATOM 2102 N N . ILE A 1 278 ? -8.972 3.514 19.209 1.00 98.38 278 ILE A N 1
ATOM 2103 C CA . ILE A 1 278 ? -7.959 4.577 19.173 1.00 98.38 278 ILE A CA 1
ATOM 2104 C C . ILE A 1 278 ? -8.585 5.912 18.763 1.00 98.38 278 ILE A C 1
ATOM 2106 O O . ILE A 1 278 ? -8.251 6.932 19.357 1.00 98.38 278 ILE A O 1
ATOM 2110 N N . TYR A 1 279 ? -9.510 5.937 17.799 1.00 97.62 279 TYR A N 1
ATOM 2111 C CA . TYR A 1 279 ? -10.186 7.175 17.388 1.00 97.62 279 TYR A CA 1
ATOM 2112 C C . TYR A 1 279 ? -11.135 7.738 18.453 1.00 97.62 279 TYR A C 1
ATOM 2114 O O . TYR A 1 279 ? -11.313 8.957 18.536 1.00 97.62 279 TYR A O 1
ATOM 2122 N N . LEU A 1 280 ? -11.739 6.878 19.274 1.00 96.75 280 LEU A N 1
ATOM 2123 C CA . LEU A 1 280 ? -12.755 7.245 20.262 1.00 96.75 280 LEU A CA 1
ATOM 2124 C C . LEU A 1 280 ? -12.365 8.424 21.183 1.00 96.75 280 LEU A C 1
ATOM 2126 O O . LEU A 1 280 ? -13.138 9.387 21.247 1.00 96.75 280 LEU A O 1
ATOM 2130 N N . PRO A 1 281 ? -11.197 8.436 21.861 1.00 95.56 281 PRO A N 1
ATOM 2131 C CA . PRO A 1 281 ? -10.796 9.567 22.700 1.00 95.56 281 PRO A CA 1
ATOM 2132 C C . PRO A 1 281 ? -10.653 10.881 21.918 1.00 95.56 281 PRO A C 1
ATOM 2134 O O . PRO A 1 281 ? -11.022 11.936 22.436 1.00 95.56 281 PRO A O 1
ATOM 2137 N N . PHE A 1 282 ? -10.187 10.838 20.666 1.00 94.12 282 PHE A N 1
ATOM 2138 C CA . PHE A 1 282 ? -10.024 12.035 19.831 1.00 94.12 282 PHE A CA 1
ATOM 2139 C C . PHE A 1 282 ? -11.368 12.596 19.375 1.00 94.12 282 PHE A C 1
ATOM 2141 O O . PHE A 1 282 ? -11.567 13.809 19.411 1.00 94.12 282 PHE A O 1
ATOM 2148 N N . VAL A 1 283 ? -12.328 11.730 19.034 1.00 93.12 283 VAL A N 1
ATOM 2149 C CA . VAL A 1 283 ? -13.707 12.147 18.734 1.00 93.12 283 VAL A CA 1
ATOM 2150 C C . VAL A 1 283 ? -14.348 12.809 19.957 1.00 93.12 283 VAL A C 1
ATOM 2152 O O . VAL A 1 283 ? -14.970 13.867 19.836 1.00 93.12 283 VAL A O 1
ATOM 2155 N N . ILE A 1 284 ? -14.175 12.229 21.149 1.00 91.88 284 ILE A N 1
ATOM 2156 C CA . ILE A 1 284 ? -14.687 12.807 22.402 1.00 91.88 284 ILE A CA 1
ATOM 2157 C C . ILE A 1 284 ? -14.051 14.177 22.670 1.00 91.88 284 ILE A C 1
ATOM 2159 O O . ILE A 1 284 ? -14.765 15.119 23.021 1.00 91.88 284 ILE A O 1
ATOM 2163 N N . ALA A 1 285 ? -12.735 14.308 22.489 1.00 89.19 285 ALA A N 1
ATOM 2164 C CA . ALA A 1 285 ? -12.025 15.573 22.662 1.00 89.19 285 ALA A CA 1
ATOM 2165 C C . ALA A 1 285 ? -12.491 16.636 21.651 1.00 89.19 285 ALA A C 1
ATOM 2167 O O . ALA A 1 285 ? -12.817 17.756 22.048 1.00 89.19 285 ALA A O 1
ATOM 2168 N N . ALA A 1 286 ? -12.624 16.275 20.371 1.00 84.75 286 ALA A N 1
ATOM 2169 C CA . ALA A 1 286 ? -13.086 17.172 19.310 1.00 84.75 286 ALA A CA 1
ATOM 2170 C C . ALA A 1 286 ? -14.511 17.708 19.551 1.00 84.75 286 ALA A C 1
ATOM 2172 O O . ALA A 1 286 ? -14.828 18.837 19.177 1.00 84.75 286 ALA A O 1
ATOM 2173 N N . ASN A 1 287 ? -15.370 16.938 20.226 1.00 80.88 287 ASN A N 1
ATOM 2174 C CA . ASN A 1 287 ? -16.702 17.404 20.616 1.00 80.88 287 ASN A CA 1
ATOM 2175 C C . ASN A 1 287 ? -16.677 18.448 21.748 1.00 80.88 287 ASN A C 1
ATOM 2177 O O . ASN A 1 287 ? -17.631 19.211 21.873 1.00 80.88 287 ASN A O 1
ATOM 2181 N N . LYS A 1 288 ? -15.622 18.493 22.575 1.00 78.62 288 LYS A N 1
ATOM 2182 C CA . LYS A 1 288 ? -15.511 19.434 23.705 1.00 78.62 288 LYS A CA 1
ATOM 2183 C C . LYS A 1 288 ? -14.958 20.799 23.294 1.00 78.62 288 LYS A C 1
ATOM 2185 O O . LYS A 1 288 ? -15.428 21.806 23.811 1.00 78.62 288 LYS A O 1
ATOM 2190 N N . VAL A 1 289 ? -13.998 20.835 22.366 1.00 69.81 289 VAL A N 1
ATOM 2191 C CA . VAL A 1 289 ? -13.288 22.068 21.968 1.00 69.81 289 VAL A CA 1
ATOM 2192 C C . VAL A 1 289 ? -14.231 23.109 21.345 1.00 69.81 289 VAL A C 1
ATOM 2194 O O . VAL A 1 289 ? -14.146 24.283 21.687 1.00 69.81 289 VAL A O 1
ATOM 2197 N N . ASN A 1 290 ? -15.197 22.701 20.515 1.00 57.66 290 ASN A N 1
ATOM 2198 C CA . ASN A 1 290 ? -16.114 23.656 19.873 1.00 57.66 290 ASN A CA 1
ATOM 2199 C C . ASN A 1 290 ? -17.273 24.129 20.761 1.00 57.66 290 ASN A C 1
ATOM 2201 O O . ASN A 1 290 ? -17.779 25.222 20.534 1.00 57.66 290 ASN A O 1
ATOM 2205 N N . ASN A 1 291 ? -17.656 23.380 21.801 1.00 50.50 291 ASN A N 1
ATOM 2206 C CA . ASN A 1 291 ? -18.673 23.849 22.753 1.00 50.50 291 ASN A CA 1
ATOM 2207 C C . ASN A 1 291 ? -18.187 25.047 23.591 1.00 50.50 291 ASN A C 1
ATOM 2209 O O . ASN A 1 291 ? -19.006 25.760 24.161 1.00 50.50 291 ASN A O 1
ATOM 2213 N N . MET A 1 292 ? -16.870 25.271 23.682 1.00 46.41 292 MET A N 1
ATOM 2214 C CA . MET A 1 292 ? -16.302 26.460 24.329 1.00 46.41 292 MET A CA 1
ATOM 2215 C C . MET A 1 292 ? -16.306 27.689 23.409 1.00 46.41 292 MET A C 1
ATOM 2217 O O . MET A 1 292 ? -16.378 28.802 23.909 1.00 46.41 292 MET A O 1
ATOM 2221 N N . ALA A 1 293 ? -16.272 27.504 22.084 1.00 46.91 293 ALA A N 1
ATOM 2222 C CA . ALA A 1 293 ? -16.276 28.602 21.113 1.00 46.91 293 ALA A CA 1
ATOM 2223 C C . ALA A 1 293 ? -17.682 29.161 20.824 1.00 46.91 293 ALA A C 1
ATOM 2225 O O . ALA A 1 293 ? -17.801 30.289 20.362 1.00 46.91 293 ALA A O 1
ATOM 2226 N N . THR A 1 294 ? -18.745 28.392 21.087 1.00 43.91 294 THR A N 1
ATOM 2227 C CA . THR A 1 294 ? -20.144 28.821 20.880 1.00 43.91 294 THR A CA 1
ATOM 2228 C C . THR A 1 294 ? -20.831 29.346 22.142 1.00 43.91 294 THR A C 1
ATOM 2230 O O . THR A 1 294 ? -21.927 29.885 22.044 1.00 43.91 294 THR A O 1
ATOM 2233 N N . ASN A 1 295 ? -20.221 29.167 23.318 1.00 40.78 295 ASN A N 1
ATOM 2234 C CA . ASN A 1 295 ? -20.765 29.586 24.617 1.00 40.78 295 ASN A CA 1
ATOM 2235 C C . ASN A 1 295 ? -19.961 30.741 25.255 1.00 40.78 295 ASN A C 1
ATOM 2237 O O . ASN A 1 295 ? -20.027 30.920 26.472 1.00 40.78 295 ASN A O 1
ATOM 2241 N N . GLY A 1 296 ? -19.172 31.468 24.456 1.00 36.03 296 GLY A N 1
ATOM 2242 C CA . GLY A 1 296 ? -18.393 32.642 24.863 1.00 36.03 296 GLY A CA 1
ATOM 2243 C C . GLY A 1 296 ? -18.926 33.921 24.242 1.00 36.03 296 GLY A C 1
ATOM 2244 O O . GLY A 1 296 ? -19.421 33.842 23.096 1.00 36.03 296 GLY A O 1
#

Foldseek 3Di:
DFLLCLQVCVVLVVVLVVQLVVQLPDPVQADADDPPDDPVVRVCRRSVRSVVVSVVVVVVQQVVQCVVPVNGPSVVCSVPPQVVLLVVQLDLCNLLVLLLQLLVCLLQVHRSCVVCVSVQSNRARVLLQQLLVVCVVPVFSAPRPRQRHNLQQQLQFQQQLHQLNCLLVLVLCVVAPPDPQSVVLSVVSNVQSQQSRNVSVSVSDNCRNDPLNSVSRSVLSSVRSVLSCVCCVVVVAGTFNDDDPSRHRRLCSQCVRRVGDVVSSVSNVVSSNSSNVSSNVSSNVVNPPVVVVVVD